Protein AF-A0A3B9NNG6-F1 (afdb_monomer_lite)

Sequence (189 aa):
QFSQTAWTLEGSVGNLDLVYTGAFLDRDVTANIDYTGYTNIGAFISGYQCEYLVGGYYNGLGTGYNTDYDPSTFYTFDPTIGGDAGVIECGTPANAARIENENTRWTHELRIATNWDGRLNMQGGVFFEDFEILHVGDFNYQAPMDAGFSPIDIRTSGTFDNSEANARGLLTDSTQFRNDNTRTEEQTA

Secondary structure (DSSP, 8-state):
-EEEEEEEEEEEETTEEEEEEEEEEEEEEEEEEE-GGGGGT-TTHHHHHBS--S-TT------TT-TTS-GGGS-SS---SSS-TTS--B----EEEEEEEEEEEEEEEEEEEE--SSS---EEEEEEEEEEEEEEEEEEEHHHHHTTPPPP--TT-GGGTT-HHHHTT---TT-SEEEEEEEEEEEE-

Radius of gyration: 28.48 Å; chains: 1; bounding box: 63×42×78 Å

Foldseek 3Di:
DKDKDKDWDWDDDDQKTKIKIKMKIKDKDKDKDFPLVCCVPPPCNCVVFKPPVDDDQADADPPPPDPPDDCVSQCPPQPHPVSDSPDIDTHDSGKIKIKMKIKIKIKIKMKMWGRDPDPDIDIDIKIKMKMKMKMKMFIAGVRVVVVVDFADDPPPPPVCPPFVCVVVVVDDRRGNDMDTDMDIDIDMD

pLDDT: mean 82.99, std 17.34, range [41.88, 98.5]

Structure (mmCIF, N/CA/C/O backbone):
data_AF-A0A3B9NNG6-F1
#
_entry.id   AF-A0A3B9NNG6-F1
#
loop_
_atom_site.group_PDB
_atom_site.id
_atom_site.type_symbol
_atom_site.label_atom_id
_atom_site.label_alt_id
_atom_site.label_comp_id
_atom_site.label_asym_id
_atom_site.label_entity_id
_atom_site.label_seq_id
_atom_site.pdbx_PDB_ins_code
_atom_site.Cartn_x
_atom_site.Cartn_y
_atom_site.Cartn_z
_atom_site.occupancy
_atom_site.B_iso_or_equiv
_atom_site.auth_seq_id
_atom_site.auth_comp_id
_atom_site.auth_asym_id
_atom_site.auth_atom_id
_atom_site.pdbx_PDB_model_num
ATOM 1 N N . GLN A 1 1 ? -7.878 -9.697 -0.204 1.00 86.00 1 GLN A N 1
ATOM 2 C CA . GLN A 1 1 ? -8.792 -10.459 0.687 1.00 86.00 1 GLN A CA 1
ATOM 3 C C . GLN A 1 1 ? -9.283 -9.546 1.816 1.00 86.00 1 GLN A C 1
ATOM 5 O O . GLN A 1 1 ? -8.696 -8.492 1.989 1.00 86.00 1 GLN A O 1
ATOM 10 N N . PHE A 1 2 ? -10.345 -9.867 2.567 1.00 94.25 2 PHE A N 1
ATOM 11 C CA . PHE A 1 2 ? -10.657 -9.104 3.788 1.00 94.25 2 PHE A CA 1
ATOM 12 C C . PHE A 1 2 ? -11.202 -9.991 4.912 1.00 94.25 2 PHE A C 1
ATOM 14 O O . PHE A 1 2 ? -11.915 -10.961 4.647 1.00 94.25 2 PHE A O 1
ATOM 21 N N . SER A 1 3 ? -10.861 -9.633 6.147 1.00 95.94 3 SER A N 1
ATOM 22 C CA . SER A 1 3 ? -11.394 -10.162 7.397 1.00 95.94 3 SER A CA 1
ATOM 23 C C . SER A 1 3 ? -11.896 -8.990 8.230 1.00 95.94 3 SER A C 1
ATOM 25 O O . SER A 1 3 ? -11.184 -8.011 8.439 1.00 95.94 3 SER A O 1
ATOM 27 N N . GLN A 1 4 ? -13.139 -9.068 8.690 1.00 96.25 4 GLN A N 1
ATOM 28 C CA . GLN A 1 4 ? -13.719 -8.033 9.532 1.00 96.25 4 GLN A CA 1
ATOM 29 C C . GLN A 1 4 ? -14.549 -8.681 10.628 1.00 96.25 4 GLN A C 1
ATOM 31 O O . GLN A 1 4 ? -15.406 -9.521 10.354 1.00 96.25 4 GLN A O 1
ATOM 36 N N . THR A 1 5 ? -14.308 -8.270 11.868 1.00 97.94 5 THR A N 1
ATOM 37 C CA . THR A 1 5 ? -15.088 -8.698 13.029 1.00 97.94 5 THR A CA 1
ATOM 38 C C . THR A 1 5 ? -15.504 -7.470 13.815 1.00 97.94 5 THR A C 1
ATOM 40 O O . THR A 1 5 ? -14.680 -6.612 14.108 1.00 97.94 5 THR A O 1
ATOM 43 N N . ALA A 1 6 ? -16.782 -7.386 14.164 1.00 98.00 6 ALA A N 1
ATOM 44 C CA . ALA A 1 6 ? -17.310 -6.343 15.030 1.00 98.00 6 ALA A CA 1
ATOM 45 C C . ALA A 1 6 ? -18.183 -6.978 16.110 1.00 98.00 6 ALA A C 1
ATOM 47 O O . ALA A 1 6 ? -18.844 -7.991 15.868 1.00 98.00 6 ALA A O 1
ATOM 48 N N . TRP A 1 7 ? -18.179 -6.388 17.298 1.00 98.25 7 TRP A N 1
ATOM 49 C CA . TRP A 1 7 ? -18.984 -6.846 18.420 1.00 98.25 7 TRP A CA 1
ATOM 50 C C . TRP A 1 7 ? -19.503 -5.673 19.238 1.00 98.25 7 TRP A C 1
ATOM 52 O O . TRP A 1 7 ? -18.938 -4.577 19.270 1.00 98.25 7 TRP A O 1
ATOM 62 N N . THR A 1 8 ? -20.600 -5.933 19.935 1.00 98.44 8 THR A N 1
ATOM 63 C CA . THR A 1 8 ? -21.211 -4.992 20.863 1.00 98.44 8 THR A CA 1
ATOM 64 C C . THR A 1 8 ? -21.568 -5.738 22.135 1.00 98.44 8 THR A C 1
ATOM 66 O O . THR A 1 8 ? -22.143 -6.825 22.082 1.00 98.44 8 THR A O 1
ATOM 69 N N . LEU A 1 9 ? -21.186 -5.163 23.270 1.00 97.81 9 LEU A N 1
ATOM 70 C CA . LEU A 1 9 ? -21.566 -5.629 24.591 1.00 97.81 9 LEU A CA 1
ATOM 71 C C . LEU A 1 9 ? -22.404 -4.544 25.256 1.00 97.81 9 LEU A C 1
ATOM 73 O O . LEU A 1 9 ? -21.958 -3.407 25.398 1.00 97.81 9 LEU A O 1
ATOM 77 N N . GLU A 1 10 ? -23.597 -4.924 25.687 1.00 97.62 10 GLU A N 1
ATOM 78 C CA . GLU A 1 10 ? -24.529 -4.046 26.384 1.00 97.62 10 GLU A CA 1
ATOM 79 C C . GLU A 1 10 ? -24.762 -4.577 27.793 1.00 97.62 10 GLU A C 1
ATOM 81 O O . GLU A 1 10 ? -24.810 -5.790 28.024 1.00 97.62 10 GLU A O 1
ATOM 86 N N . GLY A 1 11 ? -24.910 -3.668 28.748 1.00 96.06 11 GLY A N 1
ATOM 87 C CA . GLY A 1 11 ? -25.221 -4.033 30.119 1.00 96.06 11 GLY A CA 1
ATOM 88 C C . GLY A 1 11 ? -25.595 -2.833 30.968 1.00 96.06 11 GLY A C 1
ATOM 89 O O . GLY A 1 11 ? -25.434 -1.686 30.568 1.00 96.06 11 GLY A O 1
ATOM 90 N N . SER A 1 12 ? -26.077 -3.112 32.172 1.00 95.25 12 SER A N 1
ATOM 91 C CA . SER A 1 12 ? -26.460 -2.093 33.145 1.00 95.25 12 SER A CA 1
ATOM 92 C C . SER A 1 12 ? -25.822 -2.396 34.493 1.00 95.25 12 SER A C 1
ATOM 94 O O . SER A 1 12 ? -25.849 -3.543 34.949 1.00 95.25 12 SER A O 1
ATOM 96 N N . VAL A 1 13 ? -25.292 -1.375 35.161 1.00 91.62 13 VAL A N 1
ATOM 97 C CA . VAL A 1 13 ? -24.753 -1.484 36.521 1.00 91.62 13 VAL A CA 1
ATOM 98 C C . VAL A 1 13 ? -25.407 -0.421 37.396 1.00 91.62 13 VAL A C 1
ATOM 100 O O . VAL A 1 13 ? -25.098 0.765 37.302 1.00 91.62 13 VAL A O 1
ATOM 103 N N . GLY A 1 14 ? -26.322 -0.848 38.269 1.00 91.75 14 GLY A N 1
ATOM 104 C CA . GLY A 1 14 ? -27.123 0.077 39.072 1.00 91.75 14 GLY A CA 1
ATOM 105 C C . GLY A 1 14 ? -27.994 0.963 38.179 1.00 91.75 14 GLY A C 1
ATOM 106 O O . GLY A 1 14 ? -28.758 0.447 37.372 1.00 91.75 14 GLY A O 1
ATOM 107 N N . ASN A 1 15 ? -27.846 2.283 38.309 1.00 92.81 15 ASN A N 1
ATOM 108 C CA . ASN A 1 15 ? -28.577 3.274 37.508 1.00 92.81 15 ASN A CA 1
ATOM 109 C C . ASN A 1 15 ? -27.747 3.791 36.319 1.00 92.81 15 ASN A C 1
ATOM 111 O O . ASN A 1 15 ? -27.857 4.964 35.961 1.00 92.81 15 ASN A O 1
ATOM 115 N N . LEU A 1 16 ? -26.857 2.965 35.769 1.00 93.69 16 LEU A N 1
ATOM 116 C CA . LEU A 1 16 ? -26.043 3.293 34.601 1.00 93.69 16 LEU A CA 1
ATOM 117 C C . LEU A 1 16 ? -26.231 2.223 33.533 1.00 93.69 16 LEU A C 1
ATOM 119 O O . LEU A 1 16 ? -26.106 1.035 33.832 1.00 93.69 16 LEU A O 1
ATOM 123 N N . ASP A 1 17 ? -26.442 2.663 32.301 1.00 95.94 17 ASP A N 1
ATOM 124 C CA . ASP A 1 17 ? -26.410 1.829 31.108 1.00 95.94 17 ASP A CA 1
ATOM 125 C C . ASP A 1 17 ? -25.044 1.986 30.435 1.00 95.94 17 ASP A C 1
ATOM 127 O O . ASP A 1 17 ? -24.502 3.090 30.328 1.00 95.94 17 ASP A O 1
ATOM 131 N N . LEU A 1 18 ? -24.468 0.867 30.010 1.00 96.69 18 LEU A N 1
ATOM 132 C CA . LEU A 1 18 ? -23.152 0.783 29.399 1.00 96.69 18 LEU A CA 1
ATOM 133 C C . LEU A 1 18 ? -23.271 0.096 28.042 1.00 96.69 18 LEU A C 1
ATOM 135 O O . LEU A 1 18 ? -23.885 -0.966 27.918 1.00 96.69 18 LEU A O 1
ATOM 139 N N . VAL A 1 19 ? -22.617 0.678 27.042 1.00 97.81 19 VAL A N 1
ATOM 140 C CA . VAL A 1 19 ? -22.456 0.078 25.717 1.00 97.81 19 VAL A CA 1
ATOM 141 C C . VAL A 1 19 ? -20.986 0.135 25.347 1.00 97.81 19 VAL A C 1
ATOM 143 O O . VAL A 1 19 ? -20.380 1.204 25.345 1.00 97.81 19 VAL A O 1
ATOM 146 N N . TYR A 1 20 ? -20.419 -1.017 25.018 1.00 98.06 20 TYR A N 1
ATOM 147 C CA . TYR A 1 20 ? -19.079 -1.127 24.466 1.00 98.06 20 TYR A CA 1
ATOM 148 C C . TYR A 1 20 ? -19.155 -1.685 23.050 1.00 98.06 20 TYR A C 1
ATOM 150 O O . TYR A 1 20 ? -19.771 -2.727 22.824 1.00 98.06 20 TYR A O 1
ATOM 158 N N . THR A 1 21 ? -18.506 -1.012 22.105 1.00 98.44 21 THR A N 1
ATOM 159 C CA . THR A 1 21 ? -18.364 -1.488 20.728 1.00 98.44 21 THR A CA 1
ATOM 160 C C . THR A 1 21 ? -16.893 -1.646 20.384 1.00 98.44 21 THR A C 1
ATOM 162 O O . THR A 1 21 ? -16.058 -0.823 20.757 1.00 98.44 21 THR A O 1
ATOM 165 N N . GLY A 1 22 ? -16.573 -2.739 19.700 1.00 98.31 22 GLY A N 1
ATOM 166 C CA . GLY A 1 22 ? -15.243 -2.991 19.166 1.00 98.31 22 GLY A CA 1
ATOM 167 C C . GLY A 1 22 ? -15.342 -3.486 17.733 1.00 98.31 22 GLY A C 1
ATOM 168 O O . GLY A 1 22 ? -16.284 -4.204 17.386 1.00 98.31 22 GLY A O 1
ATOM 169 N N . ALA A 1 23 ? -14.379 -3.106 16.902 1.00 98.25 23 ALA A N 1
ATOM 170 C CA . ALA A 1 23 ? -14.251 -3.643 15.557 1.00 98.25 23 ALA A CA 1
ATOM 171 C C . ALA A 1 23 ? -12.784 -3.782 15.162 1.00 98.25 23 ALA A C 1
ATOM 173 O O . ALA A 1 23 ? -11.955 -2.944 15.506 1.00 98.25 23 ALA A O 1
ATOM 174 N N . PHE A 1 24 ? -12.499 -4.844 14.420 1.00 97.94 24 PHE A N 1
ATOM 175 C CA . PHE A 1 24 ? -11.212 -5.118 13.809 1.00 97.94 24 PHE A CA 1
ATOM 176 C C . PHE A 1 24 ? -11.411 -5.378 12.315 1.00 97.94 24 PHE A C 1
ATOM 178 O O . PHE A 1 24 ? -12.305 -6.139 11.923 1.00 97.94 24 PHE A O 1
ATOM 185 N N . LEU A 1 25 ? -10.582 -4.742 11.496 1.00 97.69 25 LEU A N 1
ATOM 186 C CA . LEU A 1 25 ? -10.509 -4.909 10.052 1.00 97.69 25 LEU A CA 1
ATOM 187 C C . LEU A 1 25 ? -9.071 -5.244 9.669 1.00 97.69 25 LEU A C 1
ATOM 189 O O . LEU A 1 25 ? -8.146 -4.560 10.091 1.00 97.69 25 LEU A O 1
ATOM 193 N N . ASP A 1 26 ? -8.931 -6.242 8.809 1.00 97.62 26 ASP A N 1
ATOM 194 C CA . ASP A 1 26 ? -7.712 -6.549 8.073 1.00 97.62 26 ASP A CA 1
ATOM 195 C C . ASP A 1 26 ? -8.089 -6.773 6.604 1.00 97.62 26 ASP A C 1
ATOM 197 O O . ASP A 1 26 ? -8.934 -7.617 6.274 1.00 97.62 26 ASP A O 1
ATOM 201 N N . ARG A 1 27 ? -7.545 -5.950 5.709 1.00 96.44 27 ARG A N 1
ATOM 202 C CA . ARG A 1 27 ? -7.891 -5.952 4.289 1.00 96.44 27 ARG A CA 1
ATOM 203 C C . ARG A 1 27 ? -6.653 -5.820 3.421 1.00 96.44 27 ARG A C 1
ATOM 205 O O . ARG A 1 27 ? -5.974 -4.805 3.450 1.00 96.44 27 ARG A O 1
ATOM 212 N N . ASP A 1 28 ? -6.523 -6.768 2.507 1.00 95.62 28 ASP A N 1
ATOM 213 C CA . ASP A 1 28 ? -5.548 -6.789 1.426 1.00 95.62 28 ASP A CA 1
ATOM 214 C C . ASP A 1 28 ? -6.241 -6.549 0.069 1.00 95.62 28 ASP A C 1
ATOM 216 O O . ASP A 1 28 ? -7.306 -7.115 -0.230 1.00 95.62 28 ASP A O 1
ATOM 220 N N . VAL A 1 29 ? -5.648 -5.713 -0.779 1.00 95.38 29 VAL A N 1
ATOM 221 C CA . VAL A 1 29 ? -6.083 -5.501 -2.161 1.00 95.38 29 VAL A CA 1
ATOM 222 C C . VAL A 1 29 ? -4.885 -5.431 -3.095 1.00 95.38 29 VAL A C 1
ATOM 224 O O . VAL A 1 29 ? -4.155 -4.441 -3.103 1.00 95.38 29 VAL A O 1
ATOM 227 N N . THR A 1 30 ? -4.786 -6.414 -3.985 1.00 94.56 30 THR A N 1
ATOM 228 C CA . THR A 1 30 ? -3.960 -6.336 -5.193 1.00 94.56 30 THR A CA 1
ATOM 229 C C . THR A 1 30 ? -4.796 -5.873 -6.386 1.00 94.56 30 THR A C 1
ATOM 231 O O . THR A 1 30 ? -5.857 -6.433 -6.673 1.00 94.56 30 THR A O 1
ATOM 234 N N . ALA A 1 31 ? -4.297 -4.891 -7.131 1.00 94.00 31 ALA A N 1
ATOM 235 C CA . ALA A 1 31 ? -4.874 -4.438 -8.389 1.00 94.00 31 ALA A CA 1
ATOM 236 C C . ALA A 1 31 ? -3.801 -4.370 -9.478 1.00 94.00 31 ALA A C 1
ATOM 238 O O . ALA A 1 31 ? -2.755 -3.758 -9.286 1.00 94.00 31 ALA A O 1
ATOM 239 N N . ASN A 1 32 ? -4.094 -4.956 -10.639 1.00 93.62 32 ASN A N 1
ATOM 240 C CA . ASN A 1 32 ? -3.330 -4.738 -11.864 1.00 93.62 32 ASN A CA 1
ATOM 241 C C . ASN A 1 32 ? -4.131 -3.775 -12.736 1.00 93.62 32 ASN A C 1
ATOM 243 O O . ASN A 1 32 ? -5.276 -4.067 -13.086 1.00 93.62 32 ASN A O 1
ATOM 247 N N . ILE A 1 33 ? -3.552 -2.620 -13.035 1.00 93.56 33 ILE A N 1
ATOM 248 C CA . ILE A 1 33 ? -4.252 -1.49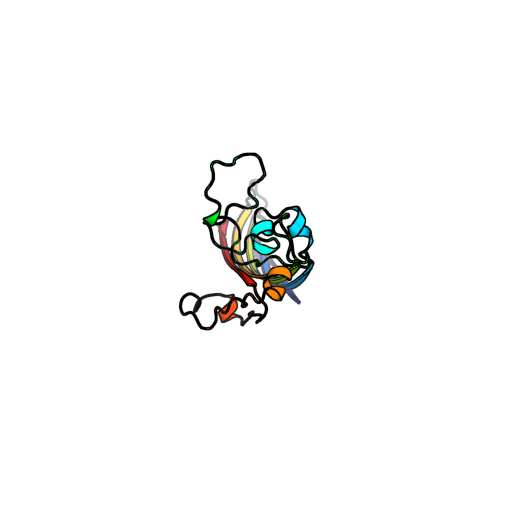1 -13.639 1.00 93.56 33 ILE A CA 1
ATOM 249 C C . ILE A 1 33 ? -3.569 -1.141 -14.958 1.00 93.56 33 ILE A C 1
ATOM 251 O O . ILE A 1 33 ? 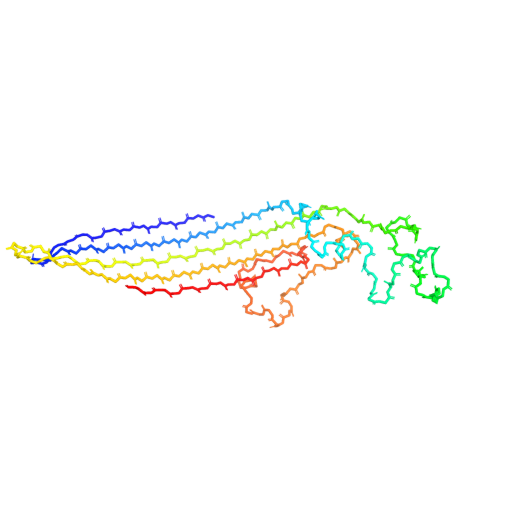-2.343 -1.033 -15.022 1.00 93.56 33 ILE A O 1
ATOM 255 N N . ASP A 1 34 ? -4.377 -0.940 -15.999 1.00 93.50 34 ASP A N 1
ATOM 256 C CA . ASP A 1 34 ? -3.932 -0.275 -17.220 1.00 93.50 34 ASP A CA 1
ATOM 257 C C . ASP A 1 34 ? -3.610 1.187 -16.890 1.00 93.50 34 ASP A C 1
ATOM 259 O O . ASP A 1 34 ? -4.485 1.975 -16.521 1.00 93.50 34 ASP A O 1
ATOM 263 N N . TYR A 1 35 ? -2.331 1.531 -16.993 1.00 91.12 35 TYR A N 1
ATOM 264 C CA . TYR A 1 35 ? -1.810 2.844 -16.640 1.00 91.12 35 TYR A CA 1
ATOM 265 C C . TYR A 1 35 ? -1.521 3.707 -17.882 1.00 91.12 35 TYR A C 1
ATOM 267 O O . TYR A 1 35 ? -0.932 4.784 -17.776 1.00 91.12 35 TYR A O 1
ATOM 275 N N . THR A 1 36 ? -1.955 3.272 -19.072 1.00 91.69 36 THR A N 1
ATOM 276 C CA . THR A 1 36 ? -1.825 4.027 -20.337 1.00 91.69 36 THR A CA 1
ATOM 277 C C . THR A 1 36 ? -2.466 5.409 -20.262 1.00 91.69 36 THR A C 1
ATOM 279 O O . THR A 1 36 ? -1.954 6.362 -20.840 1.00 91.69 36 THR A O 1
ATOM 282 N N . GLY A 1 37 ? -3.557 5.566 -19.503 1.00 88.50 37 GLY A N 1
ATOM 283 C CA . GLY A 1 37 ? -4.233 6.852 -19.328 1.00 88.50 37 GLY A CA 1
ATOM 284 C C . GLY A 1 37 ? -3.320 7.954 -18.777 1.00 88.50 37 GLY A C 1
ATOM 285 O O . GLY A 1 37 ? -3.493 9.120 -19.137 1.00 88.50 37 GLY A O 1
ATOM 286 N N . TYR A 1 38 ? -2.305 7.594 -17.978 1.00 87.88 38 TYR A N 1
ATOM 287 C CA . TYR A 1 38 ? -1.319 8.547 -17.465 1.00 87.88 38 TYR A CA 1
ATOM 288 C C . TYR A 1 38 ? -0.484 9.180 -18.583 1.00 87.88 38 TYR A C 1
ATOM 290 O O . TYR A 1 38 ? -0.010 10.301 -18.421 1.00 87.88 38 TYR A O 1
ATOM 298 N N . THR A 1 39 ? -0.390 8.547 -19.756 1.00 86.12 39 THR A N 1
ATOM 299 C CA . THR A 1 39 ? 0.281 9.138 -20.918 1.00 86.12 39 THR A CA 1
ATOM 300 C C . THR A 1 39 ? -0.368 10.428 -21.405 1.00 86.12 39 THR A C 1
ATOM 302 O O . THR A 1 39 ? 0.319 11.301 -21.923 1.00 86.12 39 THR A O 1
ATOM 305 N N . ASN A 1 40 ? -1.669 10.609 -21.184 1.00 83.69 40 ASN A N 1
ATOM 306 C CA . ASN A 1 40 ? -2.361 11.821 -21.623 1.00 83.69 40 ASN A CA 1
ATOM 307 C C . ASN A 1 40 ? -2.243 12.992 -20.637 1.00 83.69 40 ASN A C 1
ATOM 309 O O . ASN A 1 40 ? -2.529 14.127 -21.010 1.00 83.69 40 ASN A O 1
ATOM 313 N N . ILE A 1 41 ? -1.891 12.727 -19.374 1.00 86.25 41 ILE A N 1
ATOM 314 C CA . ILE A 1 41 ? -1.989 13.716 -18.284 1.00 86.25 41 ILE A CA 1
ATOM 315 C C . ILE A 1 41 ? -0.714 13.853 -17.444 1.00 86.25 41 ILE A C 1
ATOM 317 O O . ILE A 1 41 ? -0.601 14.784 -16.648 1.00 86.25 41 ILE A O 1
ATOM 321 N N . GLY A 1 42 ? 0.231 12.923 -17.569 1.00 82.06 42 GLY A N 1
ATOM 322 C CA . GLY A 1 42 ? 1.415 12.848 -16.728 1.00 82.06 42 GLY A CA 1
ATOM 323 C C . GLY A 1 42 ? 2.425 13.931 -17.076 1.00 82.06 42 GLY A C 1
ATOM 324 O O . GLY A 1 42 ? 2.977 13.941 -18.171 1.00 82.06 42 GLY A O 1
ATOM 325 N N . ALA A 1 43 ? 2.737 14.802 -16.117 1.00 82.25 43 ALA A N 1
ATOM 326 C CA . ALA A 1 43 ? 3.659 15.923 -16.325 1.00 82.25 43 ALA A CA 1
ATOM 327 C C . ALA A 1 43 ? 5.076 15.496 -16.758 1.00 82.25 43 ALA A C 1
ATOM 329 O O . ALA A 1 43 ? 5.779 16.265 -17.404 1.00 82.25 43 ALA A O 1
ATOM 330 N N . PHE A 1 44 ? 5.486 14.274 -16.411 1.00 79.06 44 PHE A N 1
ATOM 331 C CA . PHE A 1 44 ? 6.815 13.732 -16.707 1.00 79.06 44 PHE A CA 1
ATOM 332 C C . PHE A 1 44 ? 6.803 12.644 -17.786 1.00 79.06 44 PHE A C 1
ATOM 334 O O . PHE A 1 44 ? 7.849 12.070 -18.073 1.00 79.06 44 PHE A O 1
ATOM 341 N N . ILE A 1 45 ? 5.647 12.340 -18.391 1.00 80.12 45 ILE A N 1
ATOM 342 C CA . ILE A 1 45 ? 5.534 11.192 -19.298 1.00 80.12 45 ILE A CA 1
ATOM 343 C C . ILE A 1 45 ? 6.425 11.326 -20.536 1.00 80.12 45 ILE A C 1
ATOM 345 O O . ILE A 1 45 ? 7.006 10.339 -20.983 1.00 80.12 45 ILE A O 1
ATOM 349 N N . SER A 1 46 ? 6.610 12.546 -21.043 1.00 75.56 46 SER A N 1
ATOM 350 C CA . SER A 1 46 ? 7.509 12.803 -22.167 1.00 75.56 46 SER A CA 1
ATOM 351 C C . SER A 1 46 ? 8.939 12.342 -21.874 1.00 75.56 46 SER A C 1
ATOM 353 O O . SER A 1 46 ? 9.597 11.825 -22.767 1.00 75.56 46 SER A O 1
ATOM 355 N N . GLY A 1 47 ? 9.391 12.439 -20.619 1.00 74.50 47 GLY A N 1
ATOM 356 C CA . GLY A 1 47 ? 10.705 11.959 -20.189 1.00 74.50 47 GLY A CA 1
ATOM 357 C C . GLY A 1 47 ? 10.847 10.435 -20.169 1.00 74.50 47 GLY A C 1
ATOM 358 O O . GLY A 1 47 ? 11.965 9.935 -20.230 1.00 74.50 47 GLY A O 1
ATOM 359 N N . TYR A 1 48 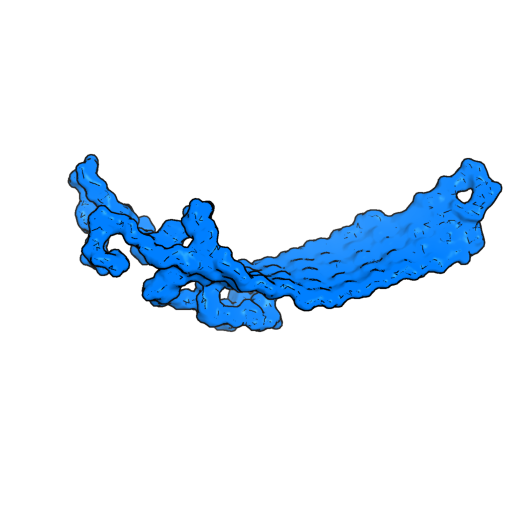? 9.740 9.695 -20.083 1.00 76.56 48 TYR A N 1
ATOM 360 C CA . TYR A 1 48 ? 9.754 8.231 -20.020 1.00 76.56 48 TYR A CA 1
ATOM 361 C C . TYR A 1 48 ? 9.423 7.580 -21.358 1.00 76.56 48 TYR A C 1
ATOM 363 O O . TYR A 1 48 ? 9.920 6.500 -21.645 1.00 76.56 48 TYR A O 1
ATOM 371 N N . GLN A 1 49 ? 8.567 8.207 -22.164 1.00 79.75 49 GLN A N 1
ATOM 372 C CA . GLN A 1 49 ? 8.012 7.594 -23.371 1.00 79.75 49 GLN A CA 1
ATOM 373 C C . GLN A 1 49 ? 8.480 8.240 -24.665 1.00 79.75 49 GLN A C 1
ATOM 375 O O . GLN A 1 49 ? 8.297 7.638 -25.717 1.00 79.75 49 GLN A O 1
ATOM 380 N N . CYS A 1 50 ? 9.061 9.434 -24.611 1.00 76.00 50 CYS A N 1
ATOM 381 C CA . CYS A 1 50 ? 9.553 10.125 -25.792 1.00 76.00 50 CYS A CA 1
ATOM 382 C C . CYS A 1 50 ? 11.067 10.271 -25.755 1.00 76.00 50 CYS A C 1
ATOM 384 O O . CYS A 1 50 ? 11.717 10.010 -24.742 1.00 76.00 50 CYS A O 1
ATOM 386 N N . GLU A 1 51 ? 11.618 10.696 -26.882 1.00 66.69 51 GLU A N 1
ATOM 387 C CA . GLU A 1 51 ? 13.032 10.956 -27.099 1.00 66.69 51 GLU A CA 1
ATOM 388 C C . GLU A 1 51 ? 13.538 12.162 -26.278 1.00 66.69 51 GLU A C 1
ATOM 390 O O . GLU A 1 51 ? 13.872 13.228 -26.782 1.00 66.69 51 GLU A O 1
ATOM 395 N N . TYR A 1 52 ? 13.581 11.983 -24.961 1.00 53.94 52 TYR A N 1
ATOM 396 C CA . TYR A 1 52 ? 14.255 12.829 -23.973 1.00 53.94 52 TYR A CA 1
ATOM 397 C C . TYR A 1 52 ? 15.324 12.020 -23.209 1.00 53.94 52 TYR A C 1
ATOM 399 O O . TYR A 1 52 ? 15.821 12.442 -22.168 1.00 53.94 52 TYR A O 1
ATOM 407 N N . LEU A 1 53 ? 15.681 10.838 -23.730 1.00 46.28 53 LEU A N 1
ATOM 408 C CA . LEU A 1 53 ? 16.554 9.838 -23.100 1.00 46.28 53 LEU A CA 1
ATOM 409 C C . LEU A 1 53 ? 18.058 10.109 -23.294 1.00 46.28 53 LEU A C 1
ATOM 411 O O . LEU A 1 53 ? 18.892 9.325 -22.846 1.00 46.28 53 LEU A O 1
ATOM 415 N N . VAL A 1 54 ? 18.424 11.229 -23.918 1.00 42.91 54 VAL A N 1
ATOM 416 C CA . VAL A 1 54 ? 19.807 11.711 -24.002 1.00 42.91 54 VAL A CA 1
ATOM 417 C C . VAL A 1 54 ? 19.958 12.927 -23.089 1.00 42.91 54 VAL A C 1
ATOM 419 O O . VAL A 1 54 ? 19.117 13.817 -23.097 1.00 42.91 54 VAL A O 1
ATOM 422 N N . GLY A 1 55 ? 20.985 12.916 -22.232 1.00 43.25 55 GLY A N 1
ATOM 423 C CA . GLY A 1 55 ? 21.090 13.750 -21.025 1.00 43.25 55 GLY A CA 1
ATOM 424 C C . GLY A 1 55 ? 20.906 15.267 -21.201 1.00 43.25 55 GLY A C 1
ATOM 425 O O . GLY A 1 55 ? 20.877 15.791 -22.307 1.00 43.25 55 GLY A O 1
ATOM 426 N N . GLY A 1 56 ? 20.830 15.991 -20.075 1.00 41.88 56 GLY A N 1
ATOM 427 C CA . GLY A 1 56 ? 20.368 17.391 -19.955 1.00 41.88 56 GLY A CA 1
ATOM 428 C C . GLY A 1 56 ? 21.124 18.506 -20.704 1.00 41.88 56 GLY A C 1
ATOM 429 O O . GLY A 1 56 ? 20.972 19.669 -20.347 1.00 41.88 56 GLY A O 1
ATOM 430 N N . TYR A 1 57 ? 21.926 18.174 -21.715 1.00 44.25 57 TYR A N 1
ATOM 431 C CA . TYR A 1 57 ? 22.594 19.095 -22.637 1.00 44.25 57 TYR A CA 1
ATOM 432 C C . TYR A 1 57 ? 22.045 19.050 -24.073 1.00 44.25 57 TYR A C 1
ATOM 434 O O . TYR A 1 57 ? 22.435 19.892 -24.881 1.00 44.25 57 TYR A O 1
ATOM 442 N N . TYR A 1 58 ? 21.144 18.118 -24.402 1.00 48.41 58 TYR A N 1
ATOM 443 C CA . TYR A 1 58 ? 20.543 18.042 -25.734 1.00 48.41 58 TYR A CA 1
ATOM 444 C C . TYR A 1 58 ? 19.270 18.881 -25.788 1.00 48.41 58 TYR A C 1
ATOM 446 O O . TYR A 1 58 ? 18.235 18.546 -25.214 1.00 48.41 58 TYR A O 1
ATOM 454 N N . ASN A 1 59 ? 19.369 20.017 -26.469 1.00 45.47 59 ASN A N 1
ATOM 455 C CA . ASN A 1 59 ? 18.203 20.779 -26.878 1.00 45.47 59 ASN A CA 1
ATOM 456 C C . ASN A 1 59 ? 17.673 20.058 -28.115 1.00 45.47 59 ASN A C 1
ATOM 458 O O . ASN A 1 59 ? 18.464 19.764 -29.011 1.00 45.47 59 ASN A O 1
ATOM 462 N N . GLY A 1 60 ? 16.380 19.720 -28.137 1.00 50.28 60 GLY A N 1
ATOM 463 C CA . GLY A 1 60 ? 15.755 19.065 -29.288 1.00 50.28 60 GLY A CA 1
ATOM 464 C C . GLY A 1 60 ? 16.036 19.805 -30.599 1.00 50.28 60 GLY A C 1
ATOM 465 O O . GLY A 1 60 ? 16.629 20.881 -30.591 1.00 50.28 60 GLY A O 1
ATOM 466 N N . LEU A 1 61 ? 15.590 19.234 -31.719 1.00 45.06 61 LEU A N 1
ATOM 467 C CA . LEU A 1 61 ? 15.622 19.833 -33.057 1.00 45.06 61 LEU A CA 1
ATOM 468 C C . LEU A 1 61 ? 15.896 21.332 -33.068 1.00 45.06 61 LEU A C 1
ATOM 470 O O . LEU A 1 61 ? 15.050 22.124 -32.639 1.00 45.06 61 LEU A O 1
ATOM 474 N N . GLY A 1 62 ? 17.060 21.713 -33.596 1.00 47.41 62 GLY A N 1
ATOM 475 C CA . GLY A 1 62 ? 17.285 23.068 -34.063 1.00 47.41 62 GLY A CA 1
ATOM 476 C C . GLY A 1 62 ? 16.209 23.379 -35.084 1.00 47.41 62 GLY A C 1
ATOM 477 O O . GLY A 1 62 ? 16.373 23.126 -36.274 1.00 47.41 62 GLY A O 1
ATOM 478 N N . THR A 1 63 ? 15.069 23.880 -34.610 1.00 42.69 63 THR A N 1
ATOM 479 C CA . THR A 1 63 ? 14.056 24.462 -35.472 1.00 42.69 63 THR A CA 1
ATOM 480 C C . THR A 1 63 ? 14.802 25.476 -36.319 1.00 42.69 63 THR A C 1
ATOM 482 O O . THR A 1 63 ? 15.622 26.233 -35.794 1.00 42.69 63 THR A O 1
ATOM 485 N N . GLY A 1 64 ? 14.596 25.434 -37.634 1.00 46.75 64 GLY A N 1
ATOM 486 C CA . GLY A 1 64 ? 15.233 26.323 -38.603 1.00 46.75 64 GLY A CA 1
ATOM 487 C C . GLY A 1 64 ? 14.826 27.790 -38.429 1.00 46.75 64 GLY A C 1
ATOM 488 O O . GLY A 1 64 ? 14.306 28.399 -39.355 1.00 46.75 64 GLY A O 1
ATOM 489 N N . TYR A 1 65 ? 15.037 28.354 -37.242 1.00 43.53 65 TYR A N 1
ATOM 490 C CA . TYR A 1 65 ? 14.712 29.717 -36.854 1.00 43.53 65 TYR A CA 1
ATOM 491 C C . TYR A 1 65 ? 15.839 30.407 -36.076 1.00 43.53 65 TYR A C 1
ATOM 493 O O . TYR A 1 65 ? 15.760 31.609 -35.841 1.00 43.53 65 TYR A O 1
ATOM 501 N N . ASN A 1 66 ? 16.912 29.699 -35.708 1.00 44.06 66 ASN A N 1
ATOM 502 C CA . ASN A 1 66 ? 18.106 30.360 -35.199 1.00 44.06 66 ASN A CA 1
ATOM 503 C C . ASN A 1 66 ? 19.389 29.623 -35.608 1.00 44.06 66 ASN A C 1
ATOM 505 O O . ASN A 1 66 ? 19.736 28.589 -35.048 1.00 44.06 66 ASN A O 1
ATOM 509 N N . THR A 1 67 ? 20.093 30.179 -36.593 1.00 48.25 67 THR A N 1
ATOM 510 C CA . THR A 1 67 ? 21.421 29.734 -37.041 1.00 48.25 67 THR A CA 1
ATOM 511 C C . THR A 1 67 ? 22.547 30.116 -36.072 1.00 48.25 67 THR A C 1
ATOM 513 O O . THR A 1 67 ? 23.707 29.859 -36.378 1.00 48.25 67 THR A O 1
ATOM 516 N N . ASP A 1 68 ? 22.227 30.720 -34.921 1.00 52.53 68 ASP A N 1
ATOM 517 C CA . ASP A 1 68 ? 23.210 31.178 -33.931 1.00 52.53 68 ASP A CA 1
ATOM 518 C C . ASP A 1 68 ? 23.498 30.148 -32.821 1.00 52.53 68 ASP A C 1
ATOM 520 O O . ASP A 1 68 ? 24.268 30.443 -31.906 1.00 52.53 68 ASP A O 1
ATOM 524 N N . TYR A 1 69 ? 22.901 28.948 -32.869 1.00 52.91 69 TYR A N 1
ATOM 525 C CA . TYR A 1 69 ? 23.188 27.873 -31.909 1.00 52.91 69 TYR A CA 1
ATOM 526 C C . TYR A 1 69 ? 24.145 26.824 -32.488 1.00 52.91 69 TYR A C 1
ATOM 528 O O . TYR A 1 69 ? 23.994 26.390 -33.630 1.00 52.91 69 TYR A O 1
ATOM 536 N N . ASP A 1 70 ? 25.140 26.440 -31.684 1.00 52.66 70 ASP A N 1
ATOM 537 C CA . ASP A 1 70 ? 26.227 25.535 -32.061 1.00 52.66 70 ASP A CA 1
ATOM 538 C C . ASP A 1 70 ? 25.694 24.160 -32.521 1.00 52.66 70 ASP A C 1
ATOM 540 O O . ASP A 1 70 ? 25.095 23.431 -31.716 1.00 52.66 70 ASP A O 1
ATOM 544 N N . PRO A 1 71 ? 25.943 23.765 -33.785 1.00 51.97 71 PRO A N 1
ATOM 545 C CA . PRO A 1 71 ? 25.487 22.496 -34.330 1.00 51.97 71 PRO A CA 1
ATOM 546 C C . PRO A 1 71 ? 26.117 21.250 -33.697 1.00 51.97 71 PRO A C 1
ATOM 548 O O . PRO A 1 71 ? 25.667 20.142 -33.980 1.00 51.97 71 PRO A O 1
ATOM 551 N N . SER A 1 72 ? 27.117 21.403 -32.824 1.00 50.12 72 SER A N 1
ATOM 552 C CA . SER A 1 72 ? 27.677 20.315 -32.013 1.00 50.12 72 SER A CA 1
ATOM 553 C C . SER A 1 72 ? 26.730 19.805 -30.914 1.00 50.12 72 SER A C 1
ATOM 555 O O . SER A 1 72 ? 26.977 18.750 -30.334 1.00 50.12 72 SER A O 1
ATOM 557 N N . THR A 1 73 ? 25.641 20.535 -30.639 1.00 49.00 73 THR A N 1
ATOM 558 C CA . THR A 1 73 ? 24.584 20.139 -29.687 1.00 49.00 73 THR A CA 1
ATOM 559 C C . THR A 1 73 ? 23.411 19.409 -30.346 1.00 49.00 73 THR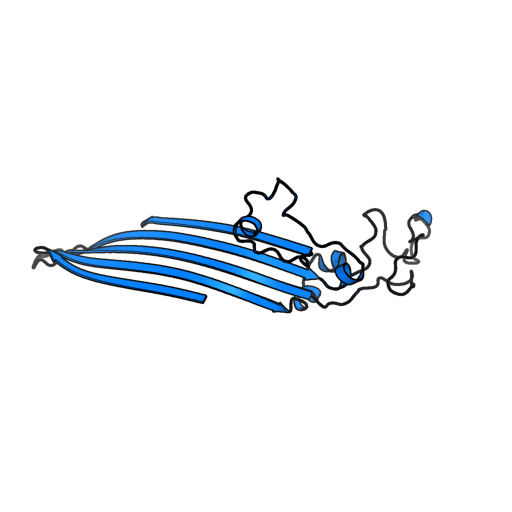 A C 1
ATOM 561 O O . THR A 1 73 ? 22.503 18.953 -29.651 1.00 49.00 73 THR A O 1
ATOM 564 N N . PHE A 1 74 ? 23.433 19.265 -31.676 1.00 53.97 74 PHE A N 1
ATOM 565 C CA . PHE A 1 74 ? 22.495 18.413 -32.400 1.00 53.97 74 P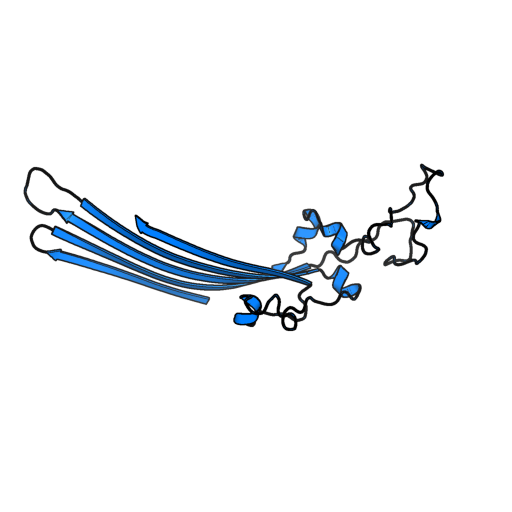HE A CA 1
ATOM 566 C C . PHE A 1 74 ? 22.887 16.945 -32.236 1.00 53.97 74 PHE A C 1
ATOM 568 O O . PHE A 1 74 ? 24.076 16.619 -32.185 1.00 53.97 74 PHE A O 1
ATOM 575 N N . TYR A 1 75 ? 21.882 16.067 -32.163 1.00 48.25 75 TYR A N 1
ATOM 576 C CA . TYR A 1 75 ? 22.027 14.612 -32.068 1.00 48.25 75 TYR A CA 1
ATOM 577 C C . TYR A 1 75 ? 23.107 14.101 -33.043 1.00 48.25 75 TYR A C 1
ATOM 579 O O . TYR A 1 75 ? 22.889 14.010 -34.248 1.00 48.25 75 TYR A O 1
ATOM 587 N N . THR A 1 76 ? 24.319 13.846 -32.537 1.00 42.03 76 THR A N 1
ATOM 588 C CA . THR A 1 76 ? 25.476 13.407 -33.347 1.00 42.03 76 THR A CA 1
ATOM 589 C C . THR A 1 76 ? 25.638 11.885 -33.320 1.00 42.03 76 THR A C 1
ATOM 591 O O . THR A 1 76 ? 26.251 11.299 -34.209 1.00 42.03 76 THR A O 1
ATOM 594 N N . PHE A 1 77 ? 25.061 11.247 -32.304 1.00 45.47 77 PHE A N 1
ATOM 595 C CA . PHE A 1 77 ? 24.630 9.857 -32.330 1.00 45.47 77 PHE A CA 1
ATOM 596 C C . PHE A 1 77 ? 23.142 9.907 -32.623 1.00 45.47 77 PHE A C 1
ATOM 598 O O . PHE A 1 77 ? 22.446 10.557 -31.856 1.00 45.47 77 PHE A O 1
ATOM 605 N N . ASP A 1 78 ? 22.679 9.288 -33.702 1.00 49.34 78 ASP A N 1
ATOM 606 C CA . ASP A 1 78 ? 21.254 9.071 -33.954 1.00 49.34 78 ASP A CA 1
ATOM 607 C C . ASP A 1 78 ? 20.746 7.986 -32.985 1.00 49.34 78 ASP A C 1
ATOM 609 O O . ASP A 1 78 ? 21.132 6.821 -33.145 1.00 49.34 78 ASP A O 1
ATOM 613 N N . PRO A 1 79 ? 19.963 8.338 -31.943 1.00 50.44 79 PRO A N 1
ATOM 614 C CA . PRO A 1 79 ? 19.360 7.405 -31.007 1.00 50.44 79 PRO A CA 1
ATOM 615 C C . PRO A 1 79 ? 17.828 7.437 -31.157 1.00 50.44 79 PRO A C 1
ATOM 617 O O . PRO A 1 79 ? 17.115 7.135 -30.200 1.00 50.44 79 PRO A O 1
ATOM 620 N N . THR A 1 80 ? 17.330 7.881 -32.317 1.00 56.06 80 THR A N 1
ATOM 621 C CA . THR A 1 80 ? 15.899 7.984 -32.582 1.00 56.06 80 THR A CA 1
ATOM 622 C C . THR A 1 80 ? 15.358 6.559 -32.753 1.00 56.06 80 THR A C 1
ATOM 624 O O . THR A 1 80 ? 16.076 5.630 -33.141 1.00 56.06 80 THR A O 1
ATOM 627 N N . ILE A 1 81 ? 14.087 6.337 -32.432 1.00 58.75 81 ILE A N 1
ATOM 628 C CA . ILE A 1 81 ? 13.449 5.023 -32.595 1.00 58.75 81 ILE A CA 1
ATOM 629 C C . ILE A 1 81 ? 13.352 4.656 -34.098 1.00 58.75 81 ILE A C 1
ATOM 631 O O . ILE A 1 81 ? 13.356 3.472 -34.444 1.00 58.75 81 ILE A O 1
ATOM 635 N N . GLY A 1 82 ? 13.290 5.652 -34.988 1.00 59.03 82 GLY A N 1
ATOM 636 C CA . GLY A 1 82 ? 13.012 5.540 -36.421 1.00 59.03 82 GLY A CA 1
ATOM 637 C C . GLY A 1 82 ? 14.067 6.124 -37.372 1.00 59.03 82 GLY A C 1
ATOM 638 O O . GLY A 1 82 ? 13.914 5.987 -38.586 1.00 59.03 82 GLY A O 1
ATOM 639 N N . GLY A 1 83 ? 15.146 6.720 -36.870 1.00 57.97 83 GLY A N 1
ATOM 640 C CA . GLY A 1 83 ? 16.233 7.320 -37.660 1.00 57.97 83 GLY A CA 1
ATOM 641 C C . GLY A 1 83 ? 15.991 8.766 -38.123 1.00 57.97 83 GLY A C 1
ATOM 642 O O . GLY A 1 83 ? 16.756 9.272 -38.948 1.00 57.97 83 GLY A O 1
ATOM 643 N N . ASP A 1 84 ? 14.910 9.423 -37.681 1.00 60.69 84 ASP A N 1
ATOM 644 C CA . ASP A 1 84 ? 14.531 10.767 -38.136 1.00 60.69 84 ASP A CA 1
ATOM 645 C C . ASP A 1 84 ? 14.854 11.842 -37.093 1.00 60.69 84 ASP A C 1
ATOM 647 O O . ASP A 1 84 ? 14.039 12.199 -36.245 1.00 60.69 84 ASP A O 1
ATOM 651 N N . ALA A 1 85 ? 16.035 12.448 -37.228 1.00 58.53 85 ALA A N 1
ATOM 652 C CA . ALA A 1 85 ? 16.445 13.591 -36.411 1.00 58.53 85 ALA A CA 1
ATOM 653 C C . ALA A 1 85 ? 15.552 14.839 -36.595 1.00 58.53 85 ALA A C 1
ATOM 655 O O . ALA A 1 85 ? 15.774 15.828 -35.901 1.00 58.53 85 ALA A O 1
ATOM 656 N N . GLY A 1 86 ? 14.605 14.805 -37.548 1.00 56.72 86 GLY A N 1
ATOM 657 C CA . GLY A 1 86 ? 13.599 15.795 -37.937 1.00 56.72 86 GLY A CA 1
ATOM 658 C C . GLY A 1 86 ? 12.367 15.886 -37.032 1.00 56.72 86 GLY A C 1
ATOM 659 O O . GLY A 1 86 ? 11.634 16.879 -37.118 1.00 56.72 86 GLY A O 1
ATOM 660 N N . VAL A 1 87 ? 12.128 14.889 -36.168 1.00 60.59 87 VAL A N 1
ATOM 661 C CA . VAL A 1 87 ? 10.964 14.828 -35.264 1.00 60.59 87 VAL A CA 1
ATOM 662 C C . VAL A 1 87 ? 11.331 14.322 -33.862 1.00 60.59 87 VAL A C 1
ATOM 664 O O . VAL A 1 87 ? 12.342 13.664 -33.683 1.00 60.59 87 VAL A O 1
ATOM 667 N N . ILE A 1 88 ? 10.509 14.642 -32.851 1.00 66.19 88 ILE A N 1
ATOM 668 C CA . ILE A 1 88 ? 10.569 13.955 -31.549 1.00 66.19 88 ILE A CA 1
ATOM 669 C C . ILE A 1 88 ? 9.732 12.691 -31.671 1.00 66.19 88 ILE A C 1
ATOM 671 O O . ILE A 1 88 ? 8.524 12.773 -31.918 1.00 66.19 88 ILE A O 1
ATOM 675 N N . GLU A 1 89 ? 10.354 11.539 -31.458 1.00 72.19 89 GLU A N 1
ATOM 676 C CA . GLU A 1 89 ? 9.657 10.262 -31.496 1.00 72.19 89 GLU A CA 1
ATOM 677 C C . GLU A 1 89 ? 9.265 9.795 -30.096 1.00 72.19 89 GLU A C 1
ATOM 679 O O . GLU A 1 89 ? 9.951 10.045 -29.102 1.00 72.19 89 GLU A O 1
ATOM 684 N N . CYS A 1 90 ? 8.128 9.107 -30.015 1.00 77.62 90 CYS A N 1
ATOM 685 C CA . CYS A 1 90 ? 7.666 8.482 -28.787 1.00 77.62 90 CYS A CA 1
ATOM 686 C C . CYS A 1 90 ? 7.450 6.989 -29.007 1.00 77.62 90 CYS A C 1
ATOM 688 O O . CYS A 1 90 ? 6.911 6.565 -30.030 1.00 77.62 90 CYS A O 1
ATOM 690 N N . GLY A 1 91 ? 7.872 6.201 -28.023 1.00 80.25 91 GLY A N 1
ATOM 691 C CA . GLY A 1 91 ? 7.596 4.780 -27.940 1.00 80.25 91 GLY A CA 1
ATOM 692 C C . GLY A 1 91 ? 6.136 4.494 -27.595 1.00 80.25 91 GLY A C 1
ATOM 693 O O . GLY A 1 91 ? 5.272 5.372 -27.544 1.00 80.25 91 GLY A O 1
ATOM 694 N N . THR A 1 92 ? 5.851 3.218 -27.350 1.00 86.44 92 THR A N 1
ATOM 695 C CA . THR A 1 92 ? 4.496 2.761 -27.034 1.00 86.44 92 THR A CA 1
ATOM 696 C C . THR A 1 92 ? 3.933 3.438 -25.770 1.00 86.44 92 THR A C 1
ATOM 698 O O . THR A 1 92 ? 4.631 3.541 -24.757 1.00 86.44 92 THR A O 1
ATOM 701 N N . PRO A 1 93 ? 2.652 3.858 -25.777 1.00 86.38 93 PRO A N 1
ATOM 702 C CA . PRO A 1 93 ? 1.995 4.400 -24.593 1.00 86.38 93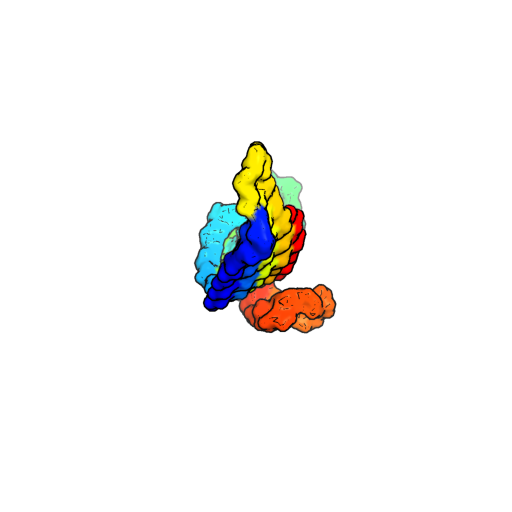 PRO A CA 1
ATOM 703 C C . PRO A 1 93 ? 1.592 3.309 -23.586 1.00 86.38 93 PRO A C 1
ATOM 705 O O . PRO A 1 93 ? 1.038 3.634 -22.537 1.00 86.38 93 PRO A O 1
ATOM 708 N N . ALA A 1 94 ? 1.816 2.027 -23.909 1.00 90.69 94 ALA A N 1
ATOM 709 C CA . ALA A 1 94 ? 1.478 0.887 -23.064 1.00 90.69 94 ALA A CA 1
ATOM 710 C C . ALA A 1 94 ? 2.181 0.982 -21.703 1.00 90.69 94 ALA A C 1
ATOM 712 O O . ALA A 1 94 ? 3.400 0.864 -21.615 1.00 90.69 94 ALA A O 1
ATOM 713 N N . ASN A 1 95 ? 1.399 1.161 -20.640 1.00 90.62 95 ASN A N 1
ATOM 714 C CA . ASN A 1 95 ? 1.892 1.199 -19.270 1.00 90.62 95 ASN A CA 1
ATOM 715 C C . ASN A 1 95 ? 0.996 0.347 -18.380 1.00 90.62 95 ASN A C 1
ATOM 717 O O . ASN A 1 95 ? -0.217 0.273 -18.588 1.00 90.62 95 ASN A O 1
ATOM 721 N N . ALA A 1 96 ? 1.578 -0.225 -17.338 1.00 92.44 96 ALA A N 1
ATOM 722 C CA . ALA A 1 96 ? 0.851 -0.976 -16.332 1.00 92.44 96 ALA A CA 1
ATOM 723 C C . ALA A 1 96 ? 1.319 -0.581 -14.934 1.00 92.44 96 ALA A C 1
ATOM 725 O O . ALA A 1 96 ? 2.487 -0.252 -14.722 1.00 92.44 96 ALA A O 1
ATOM 726 N N . ALA A 1 97 ? 0.404 -0.656 -13.975 1.00 93.19 97 ALA A N 1
ATOM 727 C CA . ALA A 1 97 ? 0.727 -0.528 -12.566 1.00 93.19 97 ALA A CA 1
ATOM 728 C C . ALA A 1 97 ? 0.177 -1.727 -11.791 1.00 93.19 97 ALA A C 1
ATOM 730 O O . ALA A 1 97 ? -0.983 -2.108 -11.973 1.00 93.19 97 ALA A O 1
ATOM 731 N N . ARG A 1 98 ? 0.998 -2.307 -10.917 1.00 94.06 98 ARG A N 1
ATOM 732 C CA . ARG A 1 98 ? 0.570 -3.296 -9.926 1.00 94.06 98 ARG A CA 1
ATOM 733 C C . ARG A 1 98 ? 0.589 -2.631 -8.562 1.00 94.06 98 ARG A C 1
ATOM 735 O O . ARG A 1 98 ? 1.628 -2.171 -8.108 1.00 94.06 98 ARG A O 1
ATOM 742 N N . ILE A 1 99 ? -0.575 -2.554 -7.938 1.00 94.31 99 ILE A N 1
ATOM 743 C CA . ILE A 1 99 ? -0.770 -1.861 -6.672 1.00 94.31 99 ILE A CA 1
ATOM 744 C C . ILE A 1 99 ? -1.197 -2.871 -5.613 1.00 94.31 99 ILE A C 1
ATOM 746 O O . ILE A 1 99 ? -2.168 -3.600 -5.815 1.00 94.31 99 ILE A O 1
ATOM 750 N N . GLU A 1 100 ? -0.514 -2.870 -4.477 1.00 95.44 100 GLU A N 1
ATOM 751 C CA . GLU A 1 100 ? -0.794 -3.699 -3.308 1.00 95.44 100 GLU A CA 1
ATOM 752 C C . GLU A 1 100 ? -1.066 -2.792 -2.107 1.00 95.44 100 GLU A C 1
ATOM 754 O O . GLU A 1 100 ? -0.208 -2.013 -1.695 1.00 95.44 100 GLU A O 1
ATOM 759 N N . ASN A 1 101 ? -2.283 -2.863 -1.564 1.00 95.62 101 ASN A N 1
ATOM 760 C CA . ASN A 1 101 ? -2.669 -2.137 -0.357 1.00 95.62 101 ASN A CA 1
ATOM 761 C C . ASN A 1 101 ? -3.056 -3.122 0.738 1.00 95.62 101 ASN A C 1
ATOM 763 O O . ASN A 1 101 ? -3.968 -3.920 0.532 1.00 95.62 101 ASN A O 1
ATOM 767 N N . GLU A 1 102 ? -2.440 -2.986 1.902 1.00 95.44 102 GLU A N 1
ATOM 768 C CA . GLU A 1 102 ? -2.888 -3.604 3.146 1.00 95.44 102 GLU A CA 1
ATOM 769 C C . GLU A 1 102 ? -3.412 -2.511 4.077 1.00 95.44 102 GLU A C 1
ATOM 771 O O . GLU A 1 102 ? -2.888 -1.397 4.108 1.00 95.44 102 GLU A O 1
ATOM 776 N N . ASN A 1 103 ? -4.504 -2.801 4.774 1.00 96.38 103 ASN A N 1
ATOM 777 C CA . ASN A 1 103 ? -5.170 -1.872 5.670 1.00 96.38 103 ASN A CA 1
ATOM 778 C C . ASN A 1 103 ? -5.629 -2.625 6.912 1.00 96.38 103 ASN A C 1
ATOM 780 O O . ASN A 1 103 ? -6.472 -3.524 6.811 1.00 96.38 103 ASN A O 1
ATOM 784 N N . THR A 1 104 ? -5.100 -2.222 8.060 1.00 97.44 104 THR A N 1
ATOM 785 C CA . THR A 1 104 ? -5.520 -2.718 9.363 1.00 97.44 104 THR A CA 1
ATOM 786 C C . THR A 1 104 ? -6.166 -1.582 10.148 1.00 97.44 104 THR A C 1
ATOM 788 O O . THR A 1 104 ? -5.722 -0.434 10.121 1.00 97.44 104 THR A O 1
ATOM 791 N N . ARG A 1 105 ? -7.285 -1.876 10.813 1.00 97.69 105 ARG A N 1
ATOM 792 C CA . ARG A 1 105 ? -7.996 -0.895 11.639 1.00 97.69 105 ARG A CA 1
ATOM 793 C C . ARG A 1 105 ? -8.577 -1.559 12.866 1.00 97.69 105 ARG A C 1
ATOM 795 O O . ARG A 1 105 ? -9.323 -2.534 12.746 1.00 97.69 105 ARG A O 1
ATOM 802 N N . TRP A 1 106 ? -8.311 -0.981 14.027 1.00 98.00 106 TRP A N 1
ATOM 803 C CA . TRP A 1 106 ? -8.852 -1.424 15.297 1.00 98.00 106 TRP A CA 1
ATOM 804 C C . TRP A 1 106 ? -9.530 -0.263 16.015 1.00 98.00 106 TRP A C 1
ATOM 806 O O . TRP A 1 106 ? -8.899 0.731 16.353 1.00 98.00 106 TRP A O 1
ATOM 816 N N . THR A 1 107 ? -10.834 -0.386 16.249 1.00 98.25 107 THR A N 1
ATOM 817 C CA . THR A 1 107 ? -11.641 0.657 16.889 1.00 98.25 107 THR A CA 1
ATOM 818 C C . THR A 1 107 ? -12.280 0.158 18.172 1.00 98.25 107 THR A C 1
ATOM 820 O O . THR A 1 107 ? -12.795 -0.966 18.212 1.00 98.25 107 THR A O 1
ATOM 823 N N . HIS A 1 108 ? -12.336 1.027 19.173 1.00 98.31 108 HIS A N 1
ATOM 824 C CA . HIS A 1 108 ? -12.967 0.793 20.461 1.00 98.31 108 HIS A CA 1
ATOM 825 C C . HIS A 1 108 ? -13.788 2.004 20.884 1.00 98.31 108 HIS A C 1
ATOM 827 O O . HIS A 1 108 ? -13.317 3.136 20.835 1.00 98.31 108 HIS A O 1
ATOM 833 N N . GLU A 1 109 ? -14.993 1.763 21.383 1.00 98.50 109 GLU A N 1
ATOM 834 C CA . GLU A 1 109 ? -15.819 2.816 21.956 1.00 98.50 109 GLU A CA 1
ATOM 835 C C . GLU A 1 109 ? -16.532 2.319 23.207 1.00 98.50 109 GLU A C 1
ATOM 837 O O . GLU A 1 109 ? -17.200 1.284 23.176 1.00 98.50 109 GLU A O 1
ATOM 842 N N . LEU A 1 110 ? -16.430 3.075 24.298 1.00 98.12 110 LEU A N 1
ATOM 843 C CA . LEU A 1 110 ? -17.204 2.862 25.517 1.00 98.12 110 LEU A CA 1
ATOM 844 C C . LEU A 1 110 ? -18.126 4.057 25.739 1.00 98.12 110 LEU A C 1
ATOM 846 O O . LEU A 1 110 ? -17.661 5.188 25.837 1.00 98.12 110 LEU A O 1
ATOM 850 N N . ARG A 1 111 ? -19.424 3.797 25.890 1.00 98.00 111 ARG A N 1
ATOM 851 C CA . ARG A 1 111 ? -20.449 4.792 26.210 1.00 98.00 111 ARG A CA 1
ATOM 852 C C . ARG A 1 111 ? -21.136 4.433 27.518 1.00 98.00 111 ARG A C 1
ATOM 854 O O . ARG A 1 111 ? -21.457 3.270 27.758 1.00 98.00 111 ARG A O 1
ATOM 861 N N . ILE A 1 112 ? -21.384 5.445 28.338 1.00 96.94 112 ILE A N 1
ATOM 862 C CA . ILE A 1 112 ? -22.083 5.336 29.616 1.00 96.94 112 ILE A CA 1
ATOM 863 C C . ILE A 1 112 ? -23.207 6.367 29.632 1.00 96.94 112 ILE A C 1
ATOM 865 O O . ILE A 1 112 ? -22.985 7.538 29.317 1.00 96.94 112 ILE A O 1
ATOM 869 N N . ALA A 1 113 ? -24.401 5.938 30.026 1.00 96.00 113 ALA A N 1
ATOM 870 C CA . ALA A 1 113 ? -25.566 6.790 30.202 1.00 96.00 113 ALA A CA 1
ATOM 871 C C . ALA A 1 113 ? -26.205 6.560 31.572 1.00 96.00 113 ALA A C 1
ATOM 873 O O . ALA A 1 113 ? -26.167 5.463 32.123 1.00 96.00 113 ALA A O 1
ATOM 874 N N . THR A 1 114 ? -26.792 7.605 32.141 1.00 94.31 114 THR A N 1
ATOM 875 C CA . THR A 1 114 ? -27.517 7.521 33.410 1.00 94.31 114 THR A CA 1
ATOM 876 C C . THR A 1 114 ? -28.955 7.079 33.173 1.00 94.31 114 THR A C 1
ATOM 878 O O . THR A 1 114 ? -29.626 7.631 32.305 1.00 94.31 114 THR A O 1
ATOM 881 N N . ASN A 1 115 ? -29.438 6.153 33.993 1.00 87.19 115 ASN A N 1
ATOM 882 C CA . ASN A 1 115 ? -30.780 5.578 33.925 1.00 87.19 115 ASN A CA 1
ATOM 883 C C . ASN A 1 115 ? -31.506 5.687 35.281 1.00 87.19 115 ASN A C 1
ATOM 885 O O . ASN A 1 115 ? -32.114 4.740 35.773 1.00 87.19 115 ASN A O 1
ATOM 889 N N . TRP A 1 116 ? -31.374 6.834 35.956 1.00 86.62 116 TRP A N 1
ATOM 890 C CA . TRP A 1 116 ? -32.121 7.114 37.184 1.00 86.62 116 TRP A CA 1
ATOM 891 C C . TRP A 1 116 ? -33.376 7.941 36.879 1.00 86.62 116 TRP A C 1
ATOM 893 O O . TRP A 1 116 ? -33.374 8.804 36.003 1.00 86.62 116 TRP A O 1
ATOM 903 N N . ASP A 1 117 ? -34.439 7.737 37.659 1.00 82.31 117 ASP A N 1
ATOM 904 C CA . ASP A 1 117 ? -35.678 8.525 37.579 1.00 82.31 117 ASP A CA 1
ATOM 905 C C . ASP A 1 117 ? -35.513 9.886 38.285 1.00 82.31 117 ASP A C 1
ATOM 907 O O . ASP A 1 117 ? -36.028 10.149 39.372 1.00 82.31 117 ASP A O 1
ATOM 911 N N . GLY A 1 118 ? -34.662 10.734 37.714 1.00 82.06 118 GLY A N 1
ATOM 912 C CA . GLY A 1 118 ? -34.260 12.020 38.274 1.00 82.06 118 GLY A CA 1
ATOM 913 C C . GLY A 1 118 ? -34.313 13.127 37.230 1.00 82.06 118 GLY A C 1
ATOM 914 O O . GLY A 1 118 ? -34.423 12.897 36.032 1.00 82.06 118 GLY A O 1
ATOM 915 N N . ARG A 1 119 ? -34.220 14.379 37.682 1.00 85.31 119 ARG A N 1
ATOM 916 C CA . ARG A 1 119 ? -34.430 15.563 36.825 1.00 85.31 119 ARG A CA 1
ATOM 917 C C . ARG A 1 119 ? -33.297 15.841 35.824 1.00 85.31 119 ARG A C 1
ATOM 919 O O . ARG A 1 119 ? -33.418 16.775 35.039 1.00 85.31 119 ARG A O 1
ATOM 926 N N . LEU A 1 120 ? -32.197 15.093 35.886 1.00 87.69 120 LEU A N 1
ATOM 927 C CA . LEU A 1 120 ? -30.995 15.297 35.079 1.00 87.69 120 LEU A CA 1
ATOM 928 C C . LEU A 1 120 ? -30.486 13.947 34.588 1.00 87.69 120 LEU A C 1
ATOM 930 O O . LEU A 1 120 ? -30.213 13.100 35.424 1.00 87.69 120 LEU A O 1
ATOM 934 N N . ASN A 1 121 ? -30.311 13.781 33.279 1.00 90.19 121 ASN A N 1
ATOM 935 C CA . ASN A 1 121 ? -29.628 12.629 32.694 1.00 90.19 121 ASN A CA 1
ATOM 936 C C . ASN A 1 121 ? -28.319 13.086 32.050 1.00 90.19 121 ASN A C 1
ATOM 938 O O . ASN A 1 121 ? -28.248 14.186 31.501 1.00 90.19 121 ASN A O 1
ATOM 942 N N . MET A 1 122 ? -27.290 12.252 32.132 1.00 93.25 122 MET A N 1
ATOM 943 C CA . MET A 1 122 ? -25.975 12.498 31.552 1.00 93.25 122 MET A CA 1
ATOM 944 C C . MET A 1 122 ? -25.558 11.306 30.693 1.00 93.25 122 MET A C 1
ATOM 946 O O . MET A 1 122 ? -25.885 10.162 31.007 1.00 93.25 122 MET A O 1
ATOM 950 N N . GLN A 1 123 ? -24.794 11.577 29.637 1.00 95.06 123 GLN A N 1
ATOM 951 C CA . GLN A 1 123 ? -24.047 10.554 28.917 1.00 95.06 123 GLN A CA 1
ATOM 952 C C . GLN A 1 123 ? -22.628 11.040 28.645 1.00 95.06 123 GLN A C 1
ATOM 954 O O . GLN A 1 123 ? -22.392 12.238 28.479 1.00 95.06 123 GLN A O 1
ATOM 959 N N . GLY A 1 124 ? -21.704 10.097 28.563 1.00 96.69 124 GLY A N 1
ATOM 960 C CA . GLY A 1 124 ? -20.324 10.339 28.180 1.00 96.69 124 GLY A CA 1
ATOM 961 C C . GLY A 1 124 ? -19.703 9.061 27.646 1.00 96.69 124 GLY A C 1
ATOM 962 O O . GLY A 1 124 ? -20.272 7.977 27.778 1.00 96.69 124 GLY A O 1
ATOM 963 N N . GLY A 1 125 ? -18.540 9.180 27.030 1.00 97.06 125 GLY A N 1
ATOM 964 C CA . GLY A 1 125 ? -17.839 8.032 26.494 1.00 97.06 125 GLY A CA 1
ATOM 965 C C . GLY A 1 125 ? -16.408 8.364 26.138 1.00 97.06 125 GLY A C 1
ATOM 966 O O . GLY A 1 125 ? -15.988 9.510 26.278 1.00 97.06 125 GLY A O 1
ATOM 967 N N . VAL A 1 126 ? -15.695 7.333 25.708 1.00 98.12 126 VAL A N 1
ATOM 968 C CA . VAL A 1 126 ? -14.355 7.432 25.139 1.00 98.12 126 VAL A CA 1
ATOM 969 C C . VAL A 1 126 ? -14.308 6.613 23.860 1.00 98.12 126 VAL A C 1
ATOM 971 O O . VAL A 1 126 ? -14.878 5.518 23.796 1.00 98.12 126 VAL A O 1
ATOM 974 N N . PHE A 1 127 ? -13.620 7.140 22.862 1.00 98.19 127 PHE A N 1
ATOM 975 C CA . PHE A 1 127 ? -13.322 6.461 21.613 1.00 98.19 127 PHE A CA 1
ATOM 976 C C . PHE A 1 127 ? -11.810 6.340 21.453 1.00 98.19 127 PHE A C 1
ATOM 978 O O . PHE A 1 127 ? -11.083 7.280 21.759 1.00 98.19 127 PHE A O 1
ATOM 985 N N . PHE A 1 128 ? -11.347 5.193 20.970 1.00 98.31 128 PHE A N 1
ATOM 986 C CA . PHE A 1 128 ? -9.959 4.947 20.600 1.00 98.31 128 PHE A CA 1
ATOM 987 C C . PHE A 1 128 ? -9.915 4.231 19.253 1.00 98.31 128 PHE A C 1
ATOM 989 O O . PHE A 1 128 ? -10.697 3.307 19.008 1.00 98.31 128 PHE A O 1
ATOM 996 N N . GLU A 1 129 ? -8.978 4.624 18.403 1.00 98.19 129 GLU A N 1
ATOM 997 C CA . GLU A 1 129 ? -8.690 3.924 17.159 1.00 98.19 129 GLU A CA 1
ATOM 998 C C . GLU A 1 129 ? -7.196 3.914 16.861 1.00 98.19 129 GLU A C 1
ATOM 1000 O O . GLU A 1 129 ? -6.513 4.916 17.066 1.00 98.19 129 GLU A O 1
ATOM 1005 N N . ASP A 1 130 ? -6.755 2.776 16.335 1.00 98.31 130 ASP A N 1
ATOM 1006 C CA . ASP A 1 130 ? -5.448 2.548 15.731 1.00 98.31 130 ASP A CA 1
ATOM 1007 C C . ASP A 1 130 ? -5.657 2.051 14.292 1.00 98.31 130 ASP A C 1
ATOM 1009 O O . ASP A 1 130 ? -6.523 1.205 14.019 1.00 98.31 130 ASP A O 1
ATOM 1013 N N . PHE A 1 131 ? -4.914 2.626 13.357 1.00 97.25 131 PHE A N 1
ATOM 1014 C CA . PHE A 1 131 ? -5.065 2.413 11.930 1.00 97.25 131 PHE A CA 1
ATOM 1015 C C . PHE A 1 131 ? -3.716 2.424 11.224 1.00 97.25 131 PHE A C 1
ATOM 1017 O O . PHE A 1 131 ? -2.921 3.345 11.401 1.00 97.25 131 PHE A O 1
ATOM 1024 N N . GLU A 1 132 ? -3.516 1.463 10.324 1.00 97.31 132 GLU A N 1
ATOM 1025 C CA . GLU A 1 132 ? -2.344 1.388 9.461 1.00 97.31 132 GLU A CA 1
ATOM 1026 C C . GLU A 1 132 ? -2.741 1.087 8.011 1.00 97.31 132 GLU A C 1
ATOM 1028 O O . GLU A 1 132 ? -3.591 0.241 7.723 1.00 97.31 132 GLU A O 1
ATOM 1033 N N . ILE A 1 133 ? -2.089 1.779 7.075 1.00 96.00 133 ILE A N 1
ATOM 1034 C CA . ILE A 1 133 ? -2.085 1.446 5.653 1.00 96.00 133 ILE A CA 1
ATOM 1035 C C . ILE A 1 133 ? -0.653 1.233 5.189 1.00 96.00 133 ILE A C 1
ATOM 1037 O O . ILE A 1 133 ? 0.181 2.135 5.298 1.00 96.00 133 ILE A O 1
ATOM 1041 N N . LEU A 1 134 ? -0.435 0.096 4.535 1.00 95.69 134 LEU A N 1
ATOM 1042 C CA . LEU A 1 134 ? 0.767 -0.198 3.769 1.00 95.69 134 LEU A CA 1
ATOM 1043 C C . LEU A 1 134 ? 0.424 -0.182 2.281 1.00 95.69 134 LEU A C 1
ATOM 1045 O O . LEU A 1 134 ? -0.474 -0.895 1.829 1.00 95.69 134 LEU A O 1
ATOM 1049 N N . HIS A 1 135 ? 1.147 0.613 1.500 1.00 95.62 135 HIS A N 1
ATOM 1050 C CA . HIS A 1 135 ? 0.927 0.771 0.067 1.00 95.62 135 HIS A CA 1
ATOM 1051 C C . HIS A 1 135 ? 2.220 0.549 -0.709 1.00 95.62 135 HIS A C 1
ATOM 1053 O O . HIS A 1 135 ? 3.158 1.337 -0.589 1.00 95.62 135 HIS A O 1
ATOM 1059 N N . VAL A 1 136 ? 2.218 -0.458 -1.582 1.00 94.94 136 VAL A N 1
ATOM 1060 C CA . VAL A 1 136 ? 3.277 -0.682 -2.569 1.00 94.94 136 VAL A CA 1
ATOM 1061 C C . VAL A 1 136 ? 2.685 -0.533 -3.965 1.00 94.94 136 VAL A C 1
ATOM 1063 O O . VAL A 1 136 ? 1.724 -1.212 -4.322 1.00 94.94 136 VAL A O 1
ATOM 1066 N N . GLY A 1 137 ? 3.248 0.371 -4.761 1.00 94.75 137 GLY A N 1
ATOM 1067 C CA . GLY A 1 137 ? 2.872 0.578 -6.153 1.00 94.75 137 GLY A CA 1
ATOM 1068 C C . GLY A 1 137 ? 4.060 0.382 -7.082 1.00 94.75 137 GLY A C 1
ATOM 1069 O O . GLY A 1 137 ? 4.987 1.187 -7.055 1.00 94.75 137 GLY A O 1
ATOM 1070 N N . ASP A 1 138 ? 3.999 -0.650 -7.919 1.00 94.06 138 ASP A N 1
ATOM 1071 C CA . ASP A 1 138 ? 4.970 -0.953 -8.971 1.00 94.06 138 ASP A CA 1
ATOM 1072 C C . ASP A 1 138 ? 4.465 -0.404 -10.312 1.00 94.06 138 ASP A C 1
ATOM 1074 O O . ASP A 1 138 ? 3.439 -0.853 -10.827 1.00 94.06 138 ASP A O 1
ATOM 1078 N N . PHE A 1 139 ? 5.186 0.553 -10.897 1.00 91.88 139 PHE A N 1
ATOM 1079 C CA . PHE A 1 139 ? 4.825 1.223 -12.147 1.00 91.88 139 PHE A CA 1
ATOM 1080 C C . PHE A 1 139 ? 5.803 0.865 -13.264 1.00 91.88 139 PHE A C 1
ATOM 1082 O O . PHE A 1 139 ? 7.021 1.000 -13.109 1.00 91.88 139 PHE A O 1
ATOM 1089 N N . ASN A 1 140 ? 5.243 0.458 -14.404 1.00 91.06 140 ASN A N 1
ATOM 1090 C CA . ASN A 1 140 ? 5.975 -0.037 -15.563 1.00 91.06 140 ASN A CA 1
ATOM 1091 C C . ASN A 1 140 ? 5.528 0.680 -16.828 1.00 91.06 140 ASN A C 1
ATOM 1093 O O . ASN A 1 140 ? 4.347 0.659 -17.184 1.00 91.06 140 ASN A O 1
ATOM 1097 N N . TYR A 1 141 ? 6.492 1.278 -17.514 1.00 88.50 141 TYR A N 1
ATOM 1098 C CA . TYR A 1 141 ? 6.323 1.924 -18.802 1.00 88.50 141 TYR A CA 1
ATOM 1099 C C . TYR A 1 141 ? 7.001 1.063 -19.865 1.00 88.50 141 TYR A C 1
ATOM 1101 O O . TYR A 1 141 ? 8.195 0.769 -19.775 1.00 88.50 141 TYR A O 1
ATOM 1109 N N . GLN A 1 142 ? 6.257 0.660 -20.893 1.00 87.38 142 GLN A N 1
ATOM 1110 C CA . GLN A 1 142 ? 6.788 -0.278 -21.879 1.00 87.38 142 GLN A CA 1
ATOM 1111 C C . GLN A 1 142 ? 7.877 0.361 -22.754 1.00 87.38 142 GLN A C 1
ATOM 1113 O O . GLN A 1 142 ? 8.873 -0.289 -23.046 1.00 87.38 142 GLN A O 1
ATOM 1118 N N . ALA A 1 143 ? 7.755 1.648 -23.097 1.00 84.94 143 ALA A N 1
ATOM 1119 C CA . ALA A 1 143 ? 8.744 2.341 -23.928 1.00 84.94 143 ALA A CA 1
ATOM 1120 C C . ALA A 1 143 ? 10.189 2.284 -23.368 1.00 84.94 143 ALA A C 1
ATOM 1122 O O . ALA A 1 143 ? 11.080 1.865 -24.108 1.00 84.94 143 ALA A O 1
ATOM 1123 N N . PRO A 1 144 ? 10.467 2.604 -22.085 1.00 79.94 144 PRO A N 1
ATOM 1124 C CA . PRO A 1 144 ? 11.816 2.435 -21.556 1.00 79.94 144 PRO A CA 1
ATOM 1125 C C . PRO A 1 144 ? 12.229 0.962 -21.407 1.00 79.94 144 PRO A C 1
ATOM 1127 O O . PRO A 1 144 ? 13.416 0.668 -21.518 1.00 79.94 144 PRO A O 1
ATOM 1130 N N . MET A 1 145 ? 11.294 0.017 -21.215 1.00 82.12 145 MET A N 1
ATOM 1131 C CA . MET A 1 145 ? 11.631 -1.418 -21.225 1.00 82.12 145 MET A CA 1
ATOM 1132 C C . MET A 1 145 ? 12.126 -1.858 -22.609 1.00 82.12 145 MET A C 1
ATOM 1134 O O . MET A 1 145 ? 13.153 -2.528 -22.704 1.00 82.12 145 MET A O 1
ATOM 1138 N N . ASP A 1 146 ? 11.442 -1.432 -23.674 1.00 83.00 146 ASP A N 1
ATOM 1139 C CA . ASP A 1 146 ? 11.817 -1.720 -25.065 1.00 83.00 146 ASP A CA 1
ATOM 1140 C C . ASP A 1 146 ? 13.150 -1.051 -25.443 1.00 83.00 146 ASP A C 1
ATOM 1142 O O . ASP A 1 146 ? 13.937 -1.613 -26.204 1.00 83.00 146 ASP A O 1
ATOM 1146 N N . ALA A 1 147 ? 13.442 0.113 -24.852 1.00 77.19 147 ALA A N 1
ATOM 1147 C CA . ALA A 1 147 ? 14.729 0.800 -24.971 1.00 77.19 147 ALA A CA 1
ATOM 1148 C C . ALA A 1 147 ? 15.856 0.170 -24.120 1.00 77.19 147 ALA A C 1
ATOM 1150 O O . ALA A 1 147 ? 16.992 0.642 -24.158 1.00 77.19 147 ALA A O 1
ATOM 1151 N N . GLY A 1 148 ? 15.571 -0.888 -23.350 1.00 79.44 148 GLY A N 1
ATOM 1152 C CA . GLY A 1 148 ? 16.565 -1.631 -22.573 1.00 79.44 148 GLY A CA 1
ATOM 1153 C C . GLY A 1 148 ? 16.903 -1.037 -21.203 1.00 79.44 148 GLY A C 1
ATOM 1154 O O . GLY A 1 148 ? 17.954 -1.361 -20.648 1.00 79.44 148 GLY A O 1
ATOM 1155 N N . PHE A 1 149 ? 16.045 -0.182 -20.636 1.00 79.38 149 PHE A N 1
ATOM 1156 C CA . PHE A 1 149 ? 16.232 0.327 -19.277 1.00 79.38 149 PHE A CA 1
ATOM 1157 C C . PHE A 1 149 ? 16.091 -0.810 -18.269 1.00 79.38 149 PHE A C 1
ATOM 1159 O O . PHE A 1 149 ? 15.086 -1.525 -18.246 1.00 79.38 149 PHE A O 1
ATOM 1166 N N . SER A 1 150 ? 17.094 -0.944 -17.404 1.00 83.81 150 SER A N 1
ATOM 1167 C CA . SER A 1 150 ? 17.059 -1.930 -16.332 1.00 83.81 150 SER A CA 1
ATOM 1168 C C . SER A 1 150 ? 15.957 -1.599 -15.318 1.00 83.81 150 SER A C 1
ATOM 1170 O O . SER A 1 150 ? 15.827 -0.439 -14.916 1.00 83.81 150 SER A O 1
ATOM 1172 N N . PRO A 1 151 ? 15.207 -2.609 -14.854 1.00 86.69 151 PRO A N 1
ATOM 1173 C CA . PRO A 1 151 ? 14.320 -2.489 -13.705 1.00 86.69 151 PRO A CA 1
ATOM 1174 C C . PRO A 1 151 ? 15.058 -2.011 -12.448 1.00 86.69 151 PRO A C 1
ATOM 1176 O O . PRO A 1 151 ? 16.260 -2.244 -12.287 1.00 86.69 151 PRO A O 1
ATOM 1179 N N . ILE A 1 152 ? 14.330 -1.373 -11.532 1.00 88.62 152 ILE A N 1
ATOM 1180 C CA . ILE A 1 152 ? 14.854 -1.020 -10.216 1.00 88.62 152 ILE A CA 1
ATOM 1181 C C . ILE A 1 152 ? 14.997 -2.281 -9.357 1.00 88.62 152 ILE A C 1
ATOM 1183 O O . ILE A 1 152 ? 14.046 -3.040 -9.170 1.00 88.62 152 ILE A O 1
ATOM 1187 N N . ASP A 1 153 ? 16.182 -2.478 -8.782 1.00 88.44 153 ASP A N 1
ATOM 1188 C CA . ASP A 1 153 ? 16.428 -3.514 -7.781 1.00 88.44 153 ASP A CA 1
ATOM 1189 C C . ASP A 1 153 ? 16.782 -2.878 -6.437 1.00 88.44 153 ASP A C 1
ATOM 1191 O O . ASP A 1 153 ? 17.874 -2.348 -6.244 1.00 88.44 153 ASP A O 1
ATOM 1195 N N . ILE A 1 154 ? 15.842 -2.936 -5.494 1.00 90.06 154 ILE A N 1
ATOM 1196 C CA . ILE A 1 154 ? 16.034 -2.395 -4.143 1.00 90.06 154 ILE A CA 1
ATOM 1197 C C . ILE A 1 154 ? 16.570 -3.435 -3.148 1.00 90.06 154 ILE A C 1
ATOM 1199 O O . ILE A 1 154 ? 16.879 -3.076 -2.016 1.00 90.06 154 ILE A O 1
ATOM 1203 N N . ARG A 1 155 ? 16.698 -4.711 -3.540 1.00 88.31 155 ARG A N 1
ATOM 1204 C CA . ARG A 1 155 ? 17.119 -5.807 -2.639 1.00 88.31 155 ARG A CA 1
ATOM 1205 C C . ARG A 1 155 ? 18.586 -5.725 -2.255 1.00 88.31 155 ARG A C 1
ATOM 1207 O O . ARG A 1 155 ? 18.991 -6.195 -1.201 1.00 88.31 155 ARG A O 1
ATOM 1214 N N . THR A 1 156 ? 19.394 -5.195 -3.163 1.00 87.38 156 THR A N 1
ATOM 1215 C CA . THR A 1 156 ? 20.854 -5.170 -3.051 1.00 87.38 156 THR A CA 1
ATOM 1216 C C . THR A 1 156 ? 21.376 -3.873 -2.437 1.00 87.38 156 THR A C 1
ATOM 1218 O O . THR A 1 156 ? 22.571 -3.753 -2.167 1.00 87.38 156 THR A O 1
ATOM 1221 N N . SER A 1 157 ? 20.491 -2.904 -2.196 1.00 88.38 157 SER A N 1
ATOM 1222 C CA . SER A 1 157 ? 20.833 -1.595 -1.654 1.00 88.38 157 SER A CA 1
ATOM 1223 C C . SER A 1 157 ? 20.425 -1.493 -0.188 1.00 88.38 157 SER A C 1
ATOM 1225 O O . SER A 1 157 ? 19.237 -1.429 0.125 1.00 88.38 157 SER A O 1
ATOM 1227 N N . GLY A 1 158 ? 21.418 -1.359 0.698 1.00 87.94 158 GLY A N 1
ATOM 1228 C CA . GLY A 1 158 ? 21.198 -1.200 2.143 1.00 87.94 158 GLY A CA 1
ATOM 1229 C C . GLY A 1 158 ? 20.373 0.034 2.535 1.00 87.94 158 GLY A C 1
ATOM 1230 O O . GLY A 1 158 ? 19.885 0.142 3.655 1.00 87.94 158 GLY A O 1
ATOM 1231 N N . THR A 1 159 ? 20.173 0.984 1.614 1.00 89.81 159 THR A N 1
ATOM 1232 C CA . THR A 1 159 ? 19.270 2.128 1.818 1.00 89.81 159 THR A CA 1
ATOM 1233 C C . THR A 1 159 ? 17.814 1.696 2.008 1.00 89.81 159 THR A C 1
ATOM 1235 O O . THR A 1 159 ? 17.061 2.402 2.673 1.00 89.81 159 THR A O 1
ATOM 1238 N N . PHE A 1 160 ? 17.417 0.549 1.450 1.00 89.81 160 PHE A N 1
ATOM 1239 C CA . PHE A 1 160 ? 16.033 0.073 1.450 1.00 89.81 160 PHE A CA 1
ATOM 1240 C C . PHE A 1 160 ? 15.804 -1.140 2.363 1.00 89.81 160 PHE A C 1
ATOM 1242 O O . PHE A 1 160 ? 14.754 -1.775 2.270 1.00 89.81 160 PHE A O 1
ATOM 1249 N N . ASP A 1 161 ? 16.736 -1.452 3.269 1.00 87.44 161 ASP A N 1
ATOM 1250 C CA . ASP A 1 161 ? 16.631 -2.608 4.178 1.00 87.44 161 ASP A CA 1
ATOM 1251 C C . ASP A 1 161 ? 15.357 -2.580 5.039 1.00 87.44 161 ASP A C 1
ATOM 1253 O O . ASP A 1 161 ? 14.792 -3.626 5.339 1.00 87.44 161 ASP A O 1
ATOM 1257 N N . ASN A 1 162 ? 14.870 -1.381 5.379 1.00 87.69 162 ASN A N 1
ATOM 1258 C CA . ASN A 1 162 ? 13.656 -1.173 6.178 1.00 87.69 162 ASN A CA 1
ATOM 1259 C C . ASN A 1 162 ? 12.424 -0.790 5.334 1.00 87.69 162 ASN A C 1
ATOM 1261 O O . ASN A 1 162 ? 11.478 -0.224 5.872 1.00 87.69 162 ASN A O 1
ATOM 1265 N N . SER A 1 163 ? 12.450 -1.000 4.016 1.00 91.00 163 SER A N 1
ATOM 1266 C CA . SER A 1 163 ? 11.278 -0.746 3.163 1.00 91.00 163 SER A CA 1
ATOM 1267 C C . SER A 1 163 ? 10.223 -1.838 3.351 1.00 91.00 163 SER A C 1
ATOM 1269 O O . SER A 1 163 ? 10.568 -3.021 3.449 1.00 91.00 163 SER A O 1
ATOM 1271 N N . GLU A 1 164 ? 8.940 -1.468 3.360 1.00 90.88 164 GLU A N 1
ATOM 1272 C CA . GLU A 1 164 ? 7.849 -2.444 3.464 1.00 90.88 164 GLU A CA 1
ATOM 1273 C C . GLU A 1 164 ? 7.836 -3.380 2.265 1.00 90.88 164 GLU A C 1
ATOM 1275 O O . GLU A 1 164 ? 7.553 -4.569 2.401 1.00 90.88 164 GLU A O 1
ATOM 1280 N N . ALA A 1 165 ? 8.189 -2.870 1.084 1.00 91.06 165 ALA A N 1
ATOM 1281 C CA . ALA A 1 165 ? 8.295 -3.679 -0.119 1.00 91.06 165 ALA A CA 1
ATOM 1282 C C . ALA A 1 165 ? 9.308 -4.828 0.051 1.00 91.06 165 ALA A C 1
ATOM 1284 O O . ALA A 1 165 ? 9.014 -5.959 -0.341 1.00 91.06 165 ALA A O 1
ATOM 1285 N N . ASN A 1 166 ? 10.472 -4.573 0.668 1.00 90.50 166 ASN A N 1
ATOM 1286 C CA . ASN A 1 166 ? 11.444 -5.625 0.982 1.00 90.50 166 ASN A CA 1
ATOM 1287 C C . ASN A 1 166 ? 10.938 -6.546 2.100 1.00 90.50 166 ASN A C 1
ATOM 1289 O O . ASN A 1 166 ? 11.010 -7.766 1.950 1.00 90.50 166 ASN A O 1
ATOM 1293 N N . ALA A 1 167 ? 10.398 -5.983 3.186 1.00 90.25 167 ALA A N 1
ATOM 1294 C CA . ALA A 1 167 ? 9.905 -6.752 4.332 1.00 90.25 167 ALA A CA 1
ATOM 1295 C C . ALA A 1 167 ? 8.773 -7.723 3.951 1.00 90.25 167 ALA A C 1
ATOM 1297 O O . ALA A 1 167 ? 8.730 -8.854 4.435 1.00 90.25 167 ALA A O 1
ATOM 1298 N N . ARG A 1 168 ? 7.894 -7.303 3.036 1.00 89.75 168 ARG A N 1
ATOM 1299 C CA . ARG A 1 168 ? 6.746 -8.081 2.543 1.00 89.75 168 ARG A CA 1
ATOM 1300 C C . ARG A 1 168 ? 7.062 -8.898 1.288 1.00 89.75 168 ARG A C 1
ATOM 1302 O O . ARG A 1 168 ? 6.214 -9.652 0.820 1.00 89.75 168 ARG A O 1
ATOM 1309 N N . GLY A 1 169 ? 8.268 -8.775 0.728 1.00 88.69 169 GLY A N 1
ATOM 1310 C CA . GLY A 1 169 ? 8.661 -9.475 -0.499 1.00 88.69 169 GLY A CA 1
ATOM 1311 C C . GLY A 1 169 ? 7.843 -9.072 -1.733 1.00 88.69 169 GLY A C 1
ATOM 1312 O O . GLY A 1 169 ? 7.756 -9.842 -2.690 1.00 88.69 169 GLY A O 1
ATOM 1313 N N . LEU A 1 170 ? 7.250 -7.875 -1.728 1.00 88.19 170 LEU A N 1
ATOM 1314 C CA . LEU A 1 170 ? 6.419 -7.347 -2.813 1.00 88.19 170 LEU A CA 1
ATOM 1315 C C . LEU A 1 170 ? 7.293 -6.664 -3.860 1.00 88.19 170 LEU A C 1
ATOM 1317 O O . LEU A 1 170 ? 7.271 -5.450 -4.058 1.00 88.19 170 LEU A O 1
ATOM 1321 N N . LEU A 1 171 ? 8.131 -7.479 -4.491 1.00 86.88 171 LEU A N 1
ATOM 1322 C CA . LEU A 1 171 ? 9.146 -7.037 -5.429 1.00 86.88 171 LEU A CA 1
ATOM 1323 C C . LEU A 1 171 ? 8.906 -7.727 -6.763 1.00 86.88 171 LEU A C 1
ATOM 1325 O O . LEU A 1 171 ? 8.979 -8.952 -6.856 1.00 86.88 171 LEU A O 1
ATOM 1329 N N . THR A 1 172 ? 8.648 -6.946 -7.808 1.00 81.81 172 THR A N 1
ATOM 1330 C CA . THR A 1 172 ? 8.585 -7.478 -9.171 1.00 81.81 172 THR A CA 1
ATOM 1331 C C . THR A 1 172 ? 9.824 -7.076 -9.963 1.00 81.81 172 THR A C 1
ATOM 1333 O O . THR A 1 172 ? 10.184 -5.899 -10.021 1.00 81.81 172 THR A O 1
ATOM 1336 N N . ASP A 1 173 ? 10.467 -8.062 -10.593 1.00 78.19 173 ASP A N 1
ATOM 1337 C CA . ASP A 1 173 ? 11.719 -7.882 -11.346 1.00 78.19 173 ASP A CA 1
ATOM 1338 C C . ASP A 1 173 ? 11.554 -7.023 -12.605 1.00 78.19 173 ASP A C 1
ATOM 1340 O O . ASP A 1 173 ? 12.543 -6.686 -13.238 1.00 78.19 173 ASP A O 1
ATOM 1344 N N . SER A 1 174 ? 10.327 -6.663 -12.985 1.00 81.00 174 SER A N 1
ATOM 1345 C CA . SER A 1 174 ? 10.042 -5.774 -14.112 1.00 81.00 174 SER A CA 1
ATOM 1346 C C . SER A 1 174 ? 9.805 -4.318 -13.703 1.00 81.00 174 SER A C 1
ATOM 1348 O O . SER A 1 174 ? 9.602 -3.501 -14.593 1.00 81.00 174 SER A O 1
ATOM 1350 N N . THR A 1 175 ? 9.807 -3.997 -12.399 1.00 90.88 175 THR A N 1
ATOM 1351 C CA . THR A 1 175 ? 9.463 -2.657 -11.889 1.00 90.88 175 THR A CA 1
ATOM 1352 C C . THR A 1 175 ? 10.431 -1.592 -12.382 1.00 90.88 175 THR A C 1
ATOM 1354 O O . THR A 1 175 ? 11.630 -1.725 -12.170 1.00 90.88 175 THR A O 1
ATOM 1357 N N . GLN A 1 176 ? 9.939 -0.493 -12.949 1.00 87.62 176 GLN A N 1
ATOM 1358 C CA . GLN A 1 176 ? 10.785 0.671 -13.252 1.00 87.62 176 GLN A CA 1
ATOM 1359 C C . GLN A 1 176 ? 10.730 1.736 -12.158 1.00 87.62 176 GLN A C 1
ATOM 1361 O O . GLN A 1 176 ? 11.754 2.321 -11.811 1.00 87.62 176 GLN A O 1
ATOM 1366 N N . PHE A 1 177 ? 9.547 1.967 -11.589 1.00 88.31 177 PHE A N 1
ATOM 1367 C CA . PHE A 1 177 ? 9.350 2.907 -10.489 1.00 88.31 177 PHE A CA 1
ATOM 1368 C C . PHE A 1 177 ? 8.517 2.262 -9.396 1.00 88.31 177 PHE A C 1
ATOM 1370 O O . PHE A 1 177 ? 7.503 1.626 -9.679 1.00 88.31 177 PHE A O 1
ATOM 1377 N N . ARG A 1 178 ? 8.926 2.469 -8.145 1.00 91.56 178 ARG A N 1
ATOM 1378 C CA . ARG A 1 178 ? 8.215 1.965 -6.974 1.00 91.56 178 ARG A CA 1
ATOM 1379 C C . ARG A 1 178 ? 7.852 3.103 -6.039 1.00 91.56 178 ARG A C 1
ATOM 1381 O O . ARG A 1 178 ? 8.721 3.885 -5.661 1.00 91.56 178 ARG A O 1
ATOM 1388 N N . ASN A 1 179 ? 6.592 3.132 -5.627 1.00 92.06 179 ASN A N 1
ATOM 1389 C CA . ASN A 1 179 ? 6.161 3.867 -4.449 1.00 92.06 179 ASN A CA 1
ATOM 1390 C C . ASN A 1 179 ? 5.974 2.886 -3.302 1.00 92.06 179 ASN A C 1
ATOM 1392 O O . ASN A 1 179 ? 5.231 1.919 -3.439 1.00 92.06 179 ASN A O 1
ATOM 1396 N N . ASP A 1 180 ? 6.608 3.177 -2.177 1.00 93.62 180 ASP A N 1
ATOM 1397 C CA . ASP A 1 180 ? 6.440 2.448 -0.929 1.00 93.62 180 ASP A CA 1
ATOM 1398 C C . ASP A 1 180 ? 6.040 3.457 0.150 1.00 93.62 180 ASP A C 1
ATOM 1400 O O . ASP A 1 180 ? 6.763 4.427 0.391 1.00 93.62 180 ASP A O 1
ATOM 1404 N N . ASN A 1 181 ? 4.837 3.308 0.702 1.00 93.75 181 ASN A N 1
ATOM 1405 C CA . ASN A 1 181 ? 4.292 4.226 1.693 1.00 93.75 181 ASN A CA 1
ATOM 1406 C C . ASN A 1 181 ? 3.629 3.461 2.837 1.00 93.75 181 ASN A C 1
ATOM 1408 O O . ASN A 1 181 ? 2.659 2.735 2.618 1.00 93.75 181 ASN A O 1
ATOM 1412 N N . THR A 1 182 ? 4.064 3.767 4.055 1.00 94.44 182 THR A N 1
ATOM 1413 C CA . THR A 1 182 ? 3.401 3.385 5.305 1.00 94.44 182 THR A CA 1
ATOM 1414 C C . THR A 1 182 ? 2.746 4.613 5.915 1.00 94.44 182 THR A C 1
ATOM 1416 O O . THR A 1 182 ? 3.358 5.683 5.989 1.00 94.44 182 THR A O 1
ATOM 1419 N N . ARG A 1 183 ? 1.491 4.484 6.343 1.00 95.06 183 ARG A N 1
ATOM 1420 C CA . ARG A 1 183 ? 0.783 5.520 7.099 1.00 95.06 183 ARG A CA 1
ATOM 1421 C C . ARG A 1 183 ? 0.117 4.898 8.308 1.00 95.06 183 ARG A C 1
ATOM 1423 O O . ARG A 1 183 ? -0.649 3.958 8.143 1.00 95.06 183 ARG A O 1
ATOM 1430 N N . THR A 1 184 ? 0.364 5.479 9.472 1.00 96.69 184 THR A N 1
ATOM 1431 C CA . THR A 1 184 ? -0.258 5.090 10.735 1.00 96.69 184 THR A CA 1
ATOM 1432 C C . THR A 1 184 ? -0.975 6.283 11.358 1.00 96.69 184 THR A C 1
ATOM 1434 O O . THR A 1 184 ? -0.543 7.429 11.196 1.00 96.69 184 THR A O 1
ATOM 1437 N N . GLU A 1 185 ? -2.090 6.027 12.035 1.00 96.88 185 GLU A N 1
ATOM 1438 C CA . GLU A 1 185 ? -2.856 7.038 12.761 1.00 96.88 185 GLU A CA 1
ATOM 1439 C C . GLU A 1 185 ? -3.435 6.441 14.046 1.00 96.88 185 GLU A C 1
ATOM 1441 O O . GLU A 1 185 ? -4.115 5.420 14.012 1.00 96.88 185 GLU A O 1
ATOM 1446 N N . GLU A 1 186 ? -3.195 7.120 15.169 1.00 97.81 186 GLU A N 1
ATOM 1447 C CA . GLU A 1 186 ? -3.833 6.829 16.451 1.00 97.81 186 GLU A CA 1
ATOM 1448 C C . GLU A 1 186 ? -4.698 8.024 16.857 1.00 97.81 186 GLU A C 1
ATOM 1450 O O . GLU A 1 186 ? -4.235 9.171 16.861 1.00 97.81 186 GLU A O 1
ATOM 1455 N N . GLN A 1 187 ? -5.951 7.769 17.230 1.00 96.00 187 GLN A N 1
ATOM 1456 C CA . GLN A 1 187 ? -6.869 8.812 17.683 1.00 96.00 187 GLN A CA 1
ATOM 1457 C C . GLN A 1 187 ? -7.595 8.427 18.970 1.00 96.00 187 GLN A C 1
ATOM 1459 O O . GLN A 1 187 ? -7.875 7.261 19.249 1.00 96.00 187 GLN A O 1
ATOM 1464 N N . THR A 1 188 ? -7.903 9.435 19.784 1.00 96.94 188 THR A N 1
ATOM 1465 C CA . THR A 1 188 ? -8.693 9.293 21.012 1.00 96.94 188 THR A CA 1
ATOM 1466 C C . THR A 1 188 ? -9.616 10.497 21.167 1.00 96.94 188 THR A C 1
ATOM 1468 O O . THR A 1 188 ? -9.175 11.629 20.951 1.00 96.94 188 THR A O 1
ATOM 1471 N N . ALA A 1 189 ? -10.879 10.265 21.533 1.00 92.75 189 ALA A N 1
ATOM 1472 C CA . ALA A 1 189 ? -11.901 11.300 21.727 1.00 92.75 189 ALA A CA 1
ATOM 1473 C C . ALA A 1 189 ? -12.773 11.036 22.959 1.00 92.75 189 ALA A C 1
ATOM 1475 O O . ALA A 1 189 ? -12.954 9.847 23.313 1.00 92.75 189 ALA A O 1
#